Protein AF-R7NHX8-F1 (afdb_monomer)

pLDDT: mean 96.21, std 3.35, range [76.38, 98.94]

Radius of gyration: 17.3 Å; Cα contacts (8 Å, |Δi|>4): 715; chains: 1; bounding box: 42×38×47 Å

Structure (mmCIF, N/CA/C/O backbone):
data_AF-R7NHX8-F1
#
_entry.id   AF-R7NHX8-F1
#
loop_
_atom_site.group_PDB
_atom_site.id
_atom_site.type_symbol
_atom_site.label_atom_id
_atom_site.label_alt_id
_atom_site.label_comp_id
_atom_site.label_asym_id
_atom_site.label_entity_id
_atom_site.label_seq_id
_atom_site.pdbx_PDB_ins_code
_atom_site.Cartn_x
_atom_site.Cartn_y
_atom_site.Cartn_z
_atom_site.occupancy
_atom_site.B_iso_or_equiv
_atom_site.auth_seq_id
_atom_site.auth_comp_id
_atom_site.auth_asym_id
_atom_site.auth_atom_id
_atom_site.pdbx_PDB_model_num
ATOM 1 N N . MET A 1 1 ? -13.592 -4.953 12.661 1.00 95.31 1 MET A N 1
ATOM 2 C CA . MET A 1 1 ? -13.142 -4.037 13.732 1.00 95.31 1 MET A CA 1
ATOM 3 C C . MET A 1 1 ? -13.755 -2.669 13.482 1.00 95.31 1 MET A C 1
ATOM 5 O O . MET A 1 1 ? -13.909 -2.315 12.320 1.00 95.31 1 MET A O 1
ATOM 9 N N . LYS A 1 2 ? -14.113 -1.934 14.534 1.00 96.81 2 LYS A N 1
ATOM 10 C CA . LYS A 1 2 ? -14.523 -0.531 14.490 1.00 96.81 2 LYS A CA 1
ATOM 11 C C . LYS A 1 2 ? -13.429 0.344 15.092 1.00 96.81 2 LYS A C 1
ATOM 13 O O . LYS A 1 2 ? -12.916 0.031 16.166 1.00 96.81 2 LYS A O 1
ATOM 18 N N . PHE A 1 3 ? -13.077 1.406 14.380 1.00 98.00 3 PHE A N 1
ATOM 19 C CA . PHE A 1 3 ? -12.091 2.392 14.812 1.00 98.00 3 PHE A CA 1
ATOM 20 C C . PHE A 1 3 ? -12.321 3.715 14.074 1.00 98.00 3 PHE A C 1
ATOM 22 O O . PHE A 1 3 ? -12.490 3.712 12.849 1.00 98.00 3 PHE A O 1
ATOM 29 N N . ALA A 1 4 ? -12.313 4.827 14.813 1.00 97.06 4 ALA A N 1
ATOM 30 C CA . ALA A 1 4 ? -12.459 6.197 14.316 1.00 97.06 4 ALA A CA 1
ATOM 31 C C . ALA A 1 4 ? -13.746 6.457 13.503 1.00 97.06 4 ALA A C 1
ATOM 33 O O . ALA A 1 4 ? -13.753 7.267 12.570 1.00 97.06 4 ALA A O 1
ATOM 34 N N . GLY A 1 5 ? -14.830 5.752 13.845 1.00 95.88 5 GLY A N 1
ATOM 35 C CA . GLY A 1 5 ? -16.114 5.813 13.141 1.00 95.88 5 GLY A CA 1
ATOM 36 C C . GLY A 1 5 ? -16.210 4.957 11.871 1.00 95.88 5 GLY A C 1
ATOM 37 O O . GLY A 1 5 ? -17.209 5.052 11.163 1.00 95.88 5 GLY A O 1
ATOM 38 N N . TYR A 1 6 ? -15.212 4.114 11.580 1.00 97.88 6 TYR A N 1
ATOM 39 C CA . TYR A 1 6 ? -15.175 3.267 10.379 1.00 97.88 6 TYR A CA 1
ATOM 40 C C . TYR A 1 6 ? -15.071 1.781 10.704 1.00 97.88 6 TYR A C 1
ATOM 42 O O . TYR A 1 6 ? -14.614 1.384 11.782 1.00 97.88 6 TYR A O 1
ATOM 50 N N . TYR A 1 7 ? -15.459 0.961 9.731 1.00 97.38 7 TYR A N 1
ATOM 51 C CA . TYR A 1 7 ? -15.283 -0.481 9.741 1.00 97.38 7 TYR A CA 1
ATOM 52 C C . TYR A 1 7 ? -13.988 -0.865 9.033 1.00 97.38 7 TYR A C 1
ATOM 54 O O . TYR A 1 7 ? -13.593 -0.301 8.013 1.00 97.38 7 TYR A O 1
ATOM 62 N N . TRP A 1 8 ? -13.327 -1.865 9.602 1.00 97.88 8 TRP A N 1
ATOM 63 C CA . TRP A 1 8 ? -12.032 -2.348 9.156 1.00 97.88 8 TRP A CA 1
ATOM 64 C C . TRP A 1 8 ? -11.978 -3.871 9.181 1.00 97.88 8 TRP A C 1
ATOM 66 O O . TRP A 1 8 ? -12.479 -4.515 10.118 1.00 97.88 8 TRP A O 1
ATOM 76 N N . ARG A 1 9 ? -11.279 -4.448 8.203 1.00 96.44 9 ARG A N 1
ATOM 77 C CA . ARG A 1 9 ? -10.899 -5.864 8.187 1.00 96.44 9 ARG A CA 1
ATOM 78 C C . ARG A 1 9 ? -9.506 -6.039 8.762 1.00 96.44 9 ARG A C 1
ATOM 80 O O . ARG A 1 9 ? -8.586 -5.315 8.397 1.00 96.44 9 ARG A O 1
ATOM 87 N N . ILE A 1 10 ? -9.348 -7.019 9.645 1.00 97.06 10 ILE A N 1
ATOM 88 C CA . ILE A 1 10 ? -8.039 -7.389 10.184 1.00 97.06 10 ILE A CA 1
ATOM 89 C C . ILE A 1 10 ? -7.329 -8.244 9.138 1.00 97.06 10 ILE A C 1
ATOM 91 O O . ILE A 1 10 ? -7.811 -9.320 8.801 1.00 97.06 10 ILE A O 1
ATOM 95 N N . ILE A 1 11 ? -6.200 -7.759 8.621 1.00 97.44 11 ILE A N 1
ATOM 96 C CA . ILE A 1 11 ? -5.360 -8.509 7.680 1.00 97.44 11 ILE A CA 1
ATOM 97 C C . ILE A 1 11 ? -4.547 -9.542 8.458 1.00 97.44 11 ILE A C 1
ATOM 99 O O . ILE A 1 11 ? -4.499 -10.711 8.086 1.00 97.44 11 ILE A O 1
ATOM 103 N N . ARG A 1 12 ? -3.878 -9.095 9.528 1.00 97.00 12 ARG A N 1
ATOM 104 C CA . ARG A 1 12 ? -2.993 -9.919 10.360 1.00 97.00 12 ARG A CA 1
ATOM 105 C C . ARG A 1 12 ? -2.585 -9.195 11.638 1.00 97.00 12 ARG A C 1
ATOM 107 O O . ARG A 1 12 ? -2.766 -7.987 11.771 1.00 97.00 12 ARG A O 1
ATOM 114 N N . ILE A 1 13 ? -1.945 -9.939 12.532 1.00 96.75 13 ILE A N 1
ATOM 115 C CA . ILE A 1 13 ? -1.182 -9.397 13.658 1.00 96.75 13 ILE A CA 1
ATOM 116 C C . ILE A 1 13 ? 0.296 -9.357 13.243 1.00 96.75 13 ILE A C 1
ATOM 118 O O . ILE A 1 13 ? 0.816 -10.304 12.647 1.00 96.75 13 ILE A O 1
ATOM 122 N N . ASN A 1 14 ? 0.964 -8.235 13.489 1.00 96.75 14 ASN A N 1
ATOM 123 C CA . ASN A 1 14 ? 2.384 -8.050 13.210 1.00 96.75 14 ASN A CA 1
ATOM 124 C C . ASN A 1 14 ? 3.248 -8.729 14.285 1.00 96.75 14 ASN A C 1
ATOM 126 O O . ASN A 1 14 ? 2.799 -8.980 15.399 1.00 96.75 14 ASN A O 1
ATOM 130 N N . GLY A 1 15 ? 4.526 -8.975 13.980 1.00 92.88 15 GLY A N 1
ATOM 131 C CA . GLY A 1 15 ? 5.461 -9.571 14.946 1.00 92.88 15 GLY A CA 1
ATOM 132 C C . GLY A 1 15 ? 5.724 -8.718 16.197 1.00 92.88 15 GLY A C 1
ATOM 133 O O . GLY A 1 15 ? 6.224 -9.240 17.184 1.00 92.88 15 GLY A O 1
ATOM 134 N N . ASP A 1 16 ? 5.379 -7.427 16.165 1.00 93.69 16 ASP A N 1
ATOM 135 C CA . ASP A 1 16 ? 5.424 -6.511 17.314 1.00 93.69 16 ASP A CA 1
ATOM 136 C C . ASP A 1 16 ? 4.078 -6.406 18.061 1.00 93.69 16 ASP A C 1
ATOM 138 O O . ASP A 1 16 ? 3.922 -5.558 18.932 1.00 93.69 16 ASP A O 1
ATOM 142 N N . GLY A 1 17 ? 3.098 -7.254 17.726 1.00 97.00 17 GLY A N 1
ATOM 143 C CA . GLY A 1 17 ? 1.777 -7.290 18.357 1.00 97.00 17 GLY A CA 1
ATOM 144 C C . GLY A 1 17 ? 0.785 -6.249 17.833 1.00 97.00 17 GLY A C 1
ATOM 145 O O . GLY A 1 17 ? -0.395 -6.328 18.166 1.00 97.00 17 GLY A O 1
ATOM 146 N N . SER A 1 18 ? 1.215 -5.301 16.994 1.00 98.12 18 SER A N 1
ATOM 147 C CA . SER A 1 18 ? 0.292 -4.352 16.359 1.00 98.12 18 SER A CA 1
ATOM 148 C C . SER A 1 18 ? -0.653 -5.056 15.378 1.00 98.12 18 SER A C 1
ATOM 150 O O . SER A 1 18 ? -0.294 -6.061 14.757 1.00 98.12 18 SER A O 1
ATOM 152 N N . ILE A 1 19 ? -1.870 -4.539 15.215 1.00 98.50 19 ILE A N 1
ATOM 153 C CA . ILE A 1 19 ? -2.910 -5.177 14.394 1.00 98.50 19 ILE A CA 1
ATOM 154 C C . ILE A 1 19 ? -3.013 -4.436 13.066 1.00 98.50 19 ILE A C 1
ATOM 156 O O . ILE A 1 19 ? -3.399 -3.269 13.025 1.00 98.50 19 ILE A O 1
ATOM 160 N N . ARG A 1 20 ? -2.681 -5.113 11.966 1.00 98.62 20 ARG A N 1
ATOM 161 C CA . ARG A 1 20 ? -2.744 -4.539 10.622 1.00 98.62 20 ARG A CA 1
ATOM 162 C C . ARG A 1 20 ? -4.156 -4.658 10.074 1.00 98.62 20 ARG A C 1
ATOM 164 O O . ARG A 1 20 ? -4.674 -5.769 9.935 1.00 98.62 20 ARG A O 1
ATOM 171 N N . ILE A 1 21 ? -4.762 -3.523 9.748 1.00 98.69 21 ILE A N 1
ATOM 172 C CA . ILE A 1 21 ? -6.157 -3.444 9.322 1.00 98.69 21 ILE A CA 1
ATOM 173 C C . ILE A 1 21 ? -6.305 -2.658 8.020 1.00 98.69 21 ILE A C 1
ATOM 175 O O . ILE A 1 21 ? -5.557 -1.717 7.771 1.00 98.69 21 ILE A O 1
ATOM 179 N N . ILE A 1 22 ? -7.281 -3.047 7.202 1.00 98.75 22 ILE A N 1
ATOM 180 C CA . ILE A 1 22 ? -7.644 -2.389 5.942 1.00 98.75 22 ILE A CA 1
ATOM 181 C C . ILE A 1 22 ? -9.064 -1.848 6.012 1.00 98.75 22 ILE A C 1
ATOM 183 O O . ILE A 1 22 ? -9.957 -2.505 6.555 1.00 98.75 22 ILE A O 1
ATOM 187 N N . TYR A 1 23 ? -9.252 -0.649 5.473 1.00 98.62 23 TYR A N 1
ATOM 188 C CA . TYR A 1 23 ? -10.537 0.033 5.426 1.00 98.62 23 TYR A CA 1
ATOM 189 C C . TYR A 1 23 ? -11.598 -0.845 4.759 1.00 98.62 23 TYR A C 1
ATOM 191 O O . TYR A 1 23 ? -11.345 -1.482 3.727 1.00 98.62 23 TYR A O 1
ATOM 199 N N . ASP A 1 24 ? -12.777 -0.895 5.369 1.00 97.38 24 ASP A N 1
ATOM 200 C CA . ASP A 1 24 ? -13.911 -1.682 4.896 1.00 97.38 24 ASP A CA 1
ATOM 201 C C . ASP A 1 24 ? -15.223 -0.900 4.891 1.00 97.38 24 ASP A C 1
ATOM 203 O O . ASP A 1 24 ? -16.247 -1.519 4.676 1.00 97.38 24 ASP A O 1
ATOM 207 N N . GLY A 1 25 ? -15.200 0.420 5.086 1.00 97.06 25 GLY A N 1
ATOM 208 C CA . GLY A 1 25 ? -16.366 1.277 4.879 1.00 97.06 25 GLY A CA 1
ATOM 209 C C . GLY A 1 25 ? -16.948 1.931 6.120 1.00 97.06 25 GLY A C 1
ATOM 210 O O . GLY A 1 25 ? -16.384 1.895 7.218 1.00 97.06 25 GLY A O 1
ATOM 211 N N . THR A 1 26 ? -18.087 2.585 5.917 1.00 96.62 26 THR A N 1
ATOM 212 C CA . THR A 1 26 ? -18.887 3.244 6.958 1.00 96.62 26 THR A CA 1
ATOM 213 C C . THR A 1 26 ? -19.965 2.324 7.531 1.00 96.62 26 THR A C 1
ATOM 215 O O . THR A 1 26 ? -20.579 2.642 8.552 1.00 96.62 26 THR A O 1
ATOM 218 N N . SER A 1 27 ? -20.147 1.147 6.930 1.00 94.25 27 SER A N 1
ATOM 219 C CA . SER A 1 27 ? -21.057 0.097 7.375 1.00 94.25 27 SER A CA 1
ATOM 220 C C . SER A 1 27 ? -20.381 -1.281 7.419 1.00 94.25 27 SER A C 1
ATOM 222 O O . SER A 1 27 ? -19.253 -1.466 6.966 1.00 94.25 27 SER A O 1
ATOM 224 N N . ALA A 1 28 ? -21.040 -2.259 8.047 1.00 92.19 28 ALA A N 1
ATOM 225 C CA . ALA A 1 28 ? -20.547 -3.632 8.062 1.00 92.19 28 ALA A CA 1
ATOM 226 C C . ALA A 1 28 ? -20.889 -4.324 6.737 1.00 92.19 28 ALA A C 1
ATOM 228 O O . ALA A 1 28 ? -22.055 -4.338 6.349 1.00 92.19 28 ALA A O 1
ATOM 229 N N . HIS A 1 29 ? -19.900 -4.965 6.111 1.00 92.69 29 HIS A N 1
ATOM 230 C CA . HIS A 1 29 ? -20.090 -5.706 4.863 1.00 92.69 29 HIS A CA 1
ATOM 231 C C . HIS A 1 29 ? -19.838 -7.201 5.028 1.00 92.69 29 HIS A C 1
ATOM 233 O O . HIS A 1 29 ? -18.899 -7.629 5.713 1.00 92.69 29 HIS A O 1
ATOM 239 N N . ALA A 1 30 ? -20.640 -8.006 4.337 1.00 89.75 30 ALA A N 1
ATOM 240 C CA . ALA A 1 30 ? -20.443 -9.444 4.261 1.00 89.75 30 ALA A CA 1
ATOM 241 C C . ALA A 1 30 ? -19.182 -9.801 3.448 1.00 89.75 30 ALA A C 1
ATOM 243 O O . ALA A 1 30 ? -18.612 -9.002 2.699 1.00 89.75 30 ALA A O 1
ATOM 244 N N . ASN A 1 31 ? -18.701 -11.035 3.594 1.00 84.50 31 ASN A N 1
ATOM 245 C CA . ASN A 1 31 ? -17.672 -11.558 2.694 1.00 84.50 31 ASN A CA 1
ATOM 246 C C . ASN A 1 31 ? -18.262 -11.733 1.292 1.00 84.50 31 ASN A C 1
ATOM 248 O O . ASN A 1 31 ? -19.384 -12.210 1.157 1.00 84.50 31 ASN A O 1
ATOM 252 N N . GLY A 1 32 ? -17.503 -11.361 0.263 1.00 81.75 32 GLY A N 1
ATOM 253 C CA . GLY A 1 32 ? -17.969 -11.448 -1.121 1.00 81.75 32 GLY A CA 1
ATOM 254 C C . GLY A 1 32 ? -18.857 -10.287 -1.579 1.00 81.75 32 GLY A C 1
ATOM 255 O O . GLY A 1 32 ? -19.165 -10.192 -2.762 1.00 81.75 32 GLY A O 1
ATOM 256 N N . GLU A 1 33 ? -19.263 -9.393 -0.673 1.00 89.12 33 GLU A N 1
ATOM 257 C CA . GLU A 1 33 ? -20.137 -8.271 -1.008 1.00 89.12 33 GLU A CA 1
ATOM 258 C C . GLU A 1 33 ? -19.395 -7.195 -1.812 1.00 89.12 33 GLU A C 1
ATOM 260 O O . GLU A 1 33 ? -18.365 -6.669 -1.370 1.00 89.12 33 GLU A O 1
ATOM 265 N N . SER A 1 34 ? -19.953 -6.850 -2.974 1.00 91.31 34 SER A N 1
ATOM 266 C CA . SER A 1 34 ? -19.500 -5.728 -3.793 1.00 91.31 34 SER A CA 1
ATOM 267 C C . SER A 1 34 ? -20.107 -4.421 -3.296 1.00 91.31 34 SER A C 1
ATOM 269 O O . SER A 1 34 ? -21.329 -4.311 -3.230 1.00 91.31 34 SER A O 1
ATOM 271 N N . SER A 1 35 ? -19.278 -3.428 -2.971 1.00 94.00 35 SER A N 1
ATOM 272 C CA . SER A 1 35 ? -19.754 -2.116 -2.508 1.00 94.00 35 SER A CA 1
ATOM 273 C C . SER A 1 35 ? -18.689 -1.030 -2.659 1.00 94.00 35 SER A C 1
ATOM 275 O O . SER A 1 35 ? -17.538 -1.240 -2.271 1.00 94.00 35 SER A O 1
ATOM 277 N N . ASP A 1 36 ? -19.088 0.146 -3.152 1.00 93.31 36 ASP A N 1
ATOM 278 C CA . ASP A 1 36 ? -18.233 1.340 -3.237 1.00 93.31 36 ASP A CA 1
ATOM 279 C C . ASP A 1 36 ? -17.928 1.952 -1.855 1.00 93.31 36 ASP A C 1
ATOM 281 O O . ASP A 1 36 ? -16.940 2.667 -1.712 1.00 93.31 36 ASP A O 1
ATOM 285 N N . ASP A 1 37 ? -18.709 1.630 -0.810 1.00 96.69 37 ASP A N 1
ATOM 286 C CA . ASP A 1 37 ? -18.432 2.063 0.578 1.00 96.69 37 ASP A CA 1
ATOM 287 C C . ASP A 1 37 ? -17.100 1.488 1.088 1.00 96.69 37 ASP A C 1
ATOM 289 O O . ASP A 1 37 ? -16.479 2.036 1.991 1.00 96.69 37 ASP A O 1
ATOM 293 N N . ARG A 1 38 ? -16.596 0.408 0.477 1.00 96.75 38 ARG A N 1
ATOM 294 C CA . ARG A 1 38 ? -15.404 -0.328 0.932 1.00 96.75 38 ARG A CA 1
ATOM 295 C C . ARG A 1 38 ? -14.079 0.285 0.454 1.00 96.75 38 ARG A C 1
ATOM 297 O O . ARG A 1 38 ? -13.027 -0.332 0.642 1.00 96.75 38 ARG A O 1
ATOM 304 N N . GLN A 1 39 ? -14.114 1.483 -0.137 1.00 97.44 39 GLN A N 1
ATOM 305 C CA . GLN A 1 39 ? -12.963 2.293 -0.558 1.00 97.44 39 GLN A CA 1
ATOM 306 C C . GLN A 1 39 ? -13.218 3.785 -0.293 1.00 97.44 39 GLN A C 1
ATOM 308 O O . GLN A 1 39 ? -14.357 4.209 -0.139 1.00 97.44 39 GLN A O 1
ATOM 313 N N . ILE A 1 40 ? -12.161 4.598 -0.227 1.00 98.38 40 ILE A N 1
ATOM 314 C CA . ILE A 1 40 ? -12.279 6.036 0.107 1.00 98.38 40 ILE A CA 1
ATOM 315 C C . ILE A 1 40 ? -12.386 6.947 -1.126 1.00 98.38 40 ILE A C 1
ATOM 317 O O . ILE A 1 40 ? -12.386 8.169 -1.001 1.00 98.38 40 ILE A O 1
ATOM 321 N N . GLY A 1 41 ? -12.432 6.350 -2.315 1.00 98.12 41 GLY A N 1
ATOM 322 C CA . GLY A 1 41 ? -12.406 7.027 -3.607 1.00 98.12 41 GLY A CA 1
ATOM 323 C C . GLY A 1 41 ? -11.458 6.338 -4.582 1.00 98.12 41 GLY A C 1
ATOM 324 O O . GLY A 1 41 ? -10.913 5.270 -4.285 1.00 98.12 41 GLY A O 1
ATOM 325 N N . ASN A 1 42 ? -11.250 6.976 -5.734 1.00 98.69 42 ASN A N 1
ATOM 326 C CA . ASN A 1 42 ? -10.422 6.457 -6.815 1.00 98.69 42 ASN A CA 1
ATOM 327 C C . ASN A 1 42 ? -9.351 7.478 -7.199 1.00 98.69 42 ASN A C 1
ATOM 329 O O . ASN A 1 42 ? -9.610 8.680 -7.2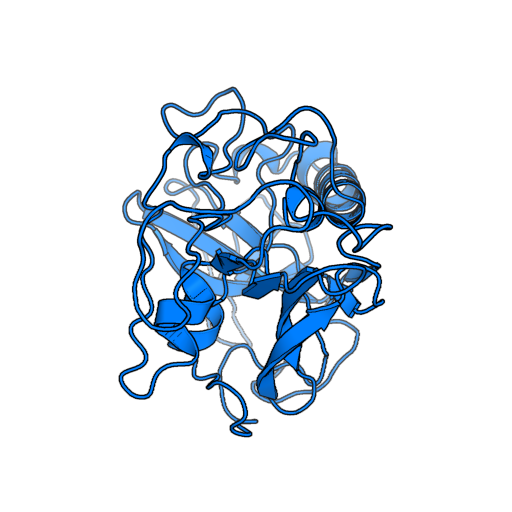22 1.00 98.69 42 ASN A O 1
ATOM 333 N N . THR A 1 43 ? -8.158 7.000 -7.538 1.00 98.81 43 THR A N 1
ATOM 334 C CA . THR A 1 43 ? -7.063 7.851 -8.014 1.00 98.81 43 THR A CA 1
ATOM 335 C C . THR A 1 43 ? -6.073 7.056 -8.858 1.00 98.81 43 THR A C 1
ATOM 337 O O . THR A 1 43 ? -6.089 5.820 -8.871 1.00 98.81 43 THR A O 1
ATOM 340 N N . VAL A 1 44 ? -5.195 7.776 -9.547 1.00 98.81 44 VAL A N 1
ATOM 341 C CA . VAL A 1 44 ? -3.980 7.202 -10.125 1.00 98.81 44 VAL A CA 1
ATOM 342 C C . VAL A 1 44 ? -2.956 6.925 -9.034 1.00 98.81 44 VAL A C 1
ATOM 344 O O . VAL A 1 44 ? -2.836 7.692 -8.079 1.00 98.81 44 VAL A O 1
ATOM 347 N N . TYR A 1 45 ? -2.177 5.855 -9.172 1.00 98.81 45 TYR A N 1
ATOM 348 C CA . TYR A 1 45 ? -1.057 5.631 -8.261 1.00 98.81 45 TYR A CA 1
ATOM 349 C C . TYR A 1 45 ? -0.018 6.751 -8.429 1.00 98.81 45 TYR A C 1
ATOM 351 O O . TYR A 1 45 ? 0.345 7.433 -7.469 1.00 98.81 45 TYR A O 1
ATOM 359 N N . ASN A 1 46 ? 0.385 7.000 -9.678 1.00 98.44 46 ASN A N 1
ATOM 360 C CA . ASN A 1 46 ? 1.249 8.101 -10.095 1.00 98.44 46 ASN A CA 1
ATOM 361 C C . ASN A 1 46 ? 0.804 8.642 -11.460 1.00 98.44 46 ASN A C 1
ATOM 363 O O . ASN A 1 46 ? 0.286 7.906 -12.289 1.00 98.44 46 ASN A O 1
ATOM 367 N N . ASN A 1 47 ? 1.058 9.923 -11.725 1.00 97.50 47 ASN A N 1
ATOM 368 C CA . ASN A 1 47 ? 0.588 10.581 -12.955 1.00 97.50 47 ASN A CA 1
ATOM 369 C C . ASN A 1 47 ? 1.327 10.158 -14.234 1.00 97.50 47 ASN A C 1
ATOM 371 O O . ASN A 1 47 ?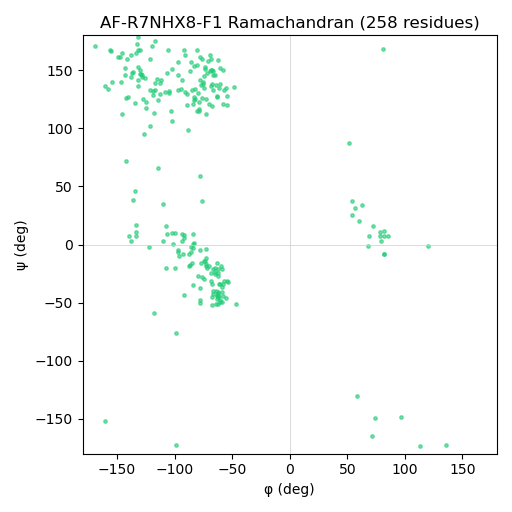 0.872 10.454 -15.335 1.00 97.50 47 ASN A O 1
ATOM 375 N N . LEU A 1 48 ? 2.499 9.541 -14.101 1.00 96.38 48 LEU A N 1
ATOM 376 C CA . LEU A 1 48 ? 3.376 9.195 -15.212 1.00 96.38 48 LEU A CA 1
ATOM 377 C C . LEU A 1 48 ? 3.786 7.731 -15.104 1.00 96.38 48 LEU A C 1
ATOM 379 O O . LEU A 1 48 ? 3.906 7.194 -14.009 1.00 96.38 48 LEU A O 1
ATOM 383 N N . ARG A 1 49 ? 4.033 7.096 -16.252 1.00 95.75 49 ARG A N 1
ATOM 384 C CA . ARG A 1 49 ? 4.368 5.663 -16.346 1.00 95.75 49 ARG A CA 1
ATOM 385 C C . ARG A 1 49 ? 5.554 5.353 -17.261 1.00 95.75 49 ARG A C 1
ATOM 387 O O . ARG A 1 49 ? 5.695 4.233 -17.743 1.00 95.75 49 ARG A O 1
ATOM 394 N N . ASN A 1 50 ? 6.360 6.362 -17.581 1.00 95.81 50 ASN A N 1
ATOM 395 C CA . ASN A 1 50 ? 7.502 6.276 -18.499 1.00 95.81 50 ASN A CA 1
ATOM 396 C C . ASN A 1 5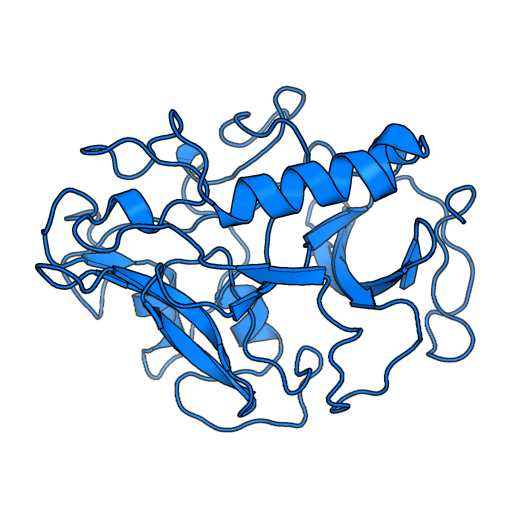0 ? 8.861 6.138 -17.789 1.00 95.81 50 ASN A C 1
ATOM 398 O O . ASN A 1 50 ? 9.893 6.233 -18.446 1.00 95.81 50 ASN A O 1
ATOM 402 N N . ASP A 1 51 ? 8.858 5.916 -16.476 1.00 96.56 51 ASP A N 1
ATOM 403 C CA . ASP A 1 51 ? 10.041 5.664 -15.651 1.00 96.56 51 ASP A CA 1
ATOM 404 C C . ASP A 1 51 ? 9.689 4.619 -14.577 1.00 96.56 51 ASP A C 1
ATOM 406 O O . ASP A 1 51 ? 8.561 4.581 -14.069 1.00 96.56 51 ASP A O 1
ATOM 410 N N . ASN A 1 52 ? 10.655 3.772 -14.225 1.00 97.44 52 ASN A N 1
ATOM 411 C CA . ASN A 1 52 ? 10.588 2.847 -13.097 1.00 97.44 52 ASN A CA 1
ATOM 412 C C . ASN A 1 52 ? 10.320 3.569 -11.770 1.00 97.44 52 ASN A C 1
ATOM 414 O O . ASN A 1 52 ? 9.656 3.009 -10.906 1.00 97.44 52 ASN A O 1
ATOM 418 N N . ALA A 1 53 ? 10.778 4.814 -11.606 1.00 97.62 53 ALA A N 1
ATOM 419 C CA . ALA A 1 53 ? 10.573 5.586 -10.382 1.00 97.62 53 ALA A CA 1
ATOM 420 C C . ALA A 1 53 ? 9.087 5.696 -9.987 1.00 97.62 53 ALA A C 1
ATOM 422 O O . ALA A 1 53 ? 8.763 5.697 -8.801 1.00 97.62 53 ALA A O 1
ATOM 423 N N . TYR A 1 54 ? 8.171 5.714 -10.961 1.00 98.00 54 TYR A N 1
ATOM 424 C CA . TYR A 1 54 ? 6.743 5.923 -10.714 1.00 98.00 54 TYR A CA 1
ATOM 425 C C . TYR A 1 54 ? 6.013 4.741 -10.065 1.00 98.00 54 TYR A C 1
ATOM 427 O O . TYR A 1 54 ? 4.845 4.884 -9.705 1.00 98.00 54 TYR A O 1
ATOM 435 N N . VAL A 1 55 ? 6.686 3.607 -9.844 1.00 98.06 55 VAL A N 1
ATOM 436 C CA . VAL A 1 55 ? 6.141 2.540 -8.991 1.00 98.06 55 VAL A CA 1
ATOM 437 C C . VAL A 1 55 ? 6.194 2.863 -7.493 1.00 98.06 55 VAL A C 1
ATOM 439 O O . VAL A 1 55 ? 5.622 2.147 -6.677 1.00 98.06 55 VAL A O 1
ATOM 442 N N . GLY A 1 56 ? 6.961 3.880 -7.095 1.00 98.00 56 GLY A N 1
ATOM 443 C CA . GLY A 1 56 ? 7.196 4.175 -5.687 1.00 98.00 56 GLY A CA 1
ATOM 444 C C . GLY A 1 56 ? 6.022 4.876 -5.020 1.00 98.00 56 GLY A C 1
ATOM 445 O O . GLY A 1 56 ? 5.493 5.846 -5.559 1.00 98.00 56 GLY A O 1
ATOM 446 N N . TYR A 1 57 ? 5.688 4.448 -3.796 1.00 98.69 57 TYR A N 1
ATOM 447 C CA . TYR A 1 57 ? 4.798 5.198 -2.898 1.00 98.69 57 TYR A CA 1
ATOM 448 C C . TYR A 1 57 ? 5.353 6.605 -2.614 1.00 98.69 57 TYR A C 1
ATOM 450 O O . TYR A 1 57 ? 4.610 7.584 -2.526 1.00 98.69 57 TYR A O 1
ATOM 458 N N . MET A 1 58 ? 6.684 6.682 -2.559 1.00 98.69 58 MET A N 1
ATOM 459 C CA . MET A 1 58 ? 7.509 7.878 -2.723 1.00 98.69 58 MET A CA 1
ATOM 460 C C . MET A 1 58 ? 8.630 7.542 -3.715 1.00 98.69 58 MET A C 1
ATOM 462 O O . MET A 1 58 ? 9.017 6.371 -3.801 1.00 98.69 58 MET A O 1
ATOM 466 N N . TYR A 1 59 ? 9.162 8.518 -4.449 1.00 98.38 59 TYR A N 1
ATOM 467 C CA . TYR A 1 59 ? 10.153 8.280 -5.499 1.00 98.38 59 TYR A CA 1
ATOM 468 C C . TYR A 1 59 ? 11.147 9.434 -5.702 1.00 98.38 59 TYR A C 1
ATOM 470 O O . TYR A 1 59 ? 10.898 10.579 -5.336 1.00 98.38 59 TYR A O 1
ATOM 478 N N . THR A 1 60 ? 12.269 9.110 -6.348 1.00 98.38 60 THR A N 1
ATOM 479 C CA . THR A 1 60 ? 13.249 10.045 -6.921 1.00 98.38 60 THR A CA 1
ATOM 480 C C . THR A 1 60 ? 13.723 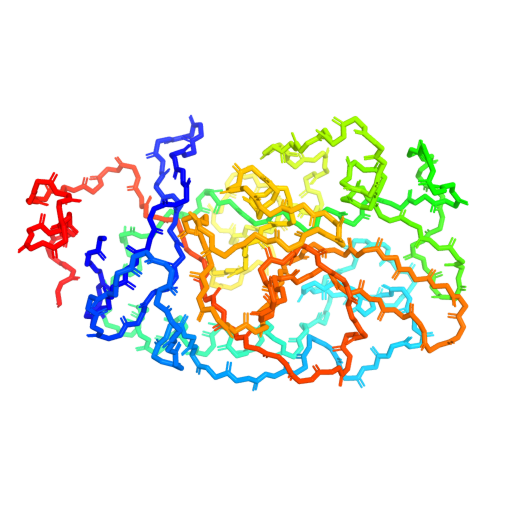9.428 -8.234 1.00 98.38 60 THR A C 1
ATOM 482 O O . THR A 1 60 ? 14.134 8.267 -8.247 1.00 98.38 60 THR A O 1
ATOM 485 N N . SER A 1 61 ? 13.639 10.154 -9.355 1.00 96.44 61 SER A N 1
ATOM 486 C CA . SER A 1 61 ? 14.077 9.604 -10.649 1.00 96.44 61 SER A CA 1
ATOM 487 C C . SER A 1 61 ? 15.566 9.237 -10.599 1.00 96.44 61 SER A C 1
ATOM 489 O O . SER A 1 61 ? 16.378 9.938 -9.997 1.00 96.44 61 SER A O 1
ATOM 491 N N . GLY A 1 62 ? 15.915 8.087 -11.180 1.00 96.88 62 GLY A N 1
ATOM 492 C CA . GLY A 1 62 ? 17.266 7.526 -11.108 1.00 96.88 62 GLY A CA 1
ATOM 493 C C . GLY A 1 62 ? 17.615 6.802 -9.799 1.00 96.88 62 GLY A C 1
ATOM 494 O O . GLY A 1 62 ? 18.742 6.329 -9.674 1.00 96.88 62 GLY A O 1
ATOM 495 N N . GLN A 1 63 ? 16.685 6.663 -8.844 1.00 97.50 63 GLN A N 1
ATOM 496 C CA . GLN A 1 63 ? 16.902 5.924 -7.593 1.00 97.50 63 GLN A CA 1
ATOM 497 C C . GLN A 1 63 ? 15.809 4.871 -7.363 1.00 97.50 63 GLN A C 1
ATOM 499 O O . GLN A 1 63 ? 14.631 5.205 -7.276 1.00 97.50 63 GLN A O 1
ATOM 504 N N . VAL A 1 64 ? 16.205 3.606 -7.172 1.00 95.69 64 VAL A N 1
ATOM 505 C CA . VAL A 1 64 ? 15.270 2.489 -6.908 1.00 95.69 64 VAL A CA 1
ATOM 506 C C . VAL A 1 64 ? 14.418 2.748 -5.658 1.00 95.69 64 VAL A C 1
ATOM 508 O O . VAL A 1 64 ? 13.202 2.577 -5.677 1.00 95.69 64 VAL A O 1
ATOM 511 N N . HIS A 1 65 ? 15.059 3.222 -4.585 1.00 96.81 65 HIS A N 1
ATOM 512 C CA . HIS A 1 65 ? 14.419 3.526 -3.304 1.00 96.81 65 HIS A CA 1
ATOM 513 C C . HIS A 1 65 ? 14.367 5.031 -3.014 1.00 96.81 65 HIS A C 1
ATOM 515 O O . HIS A 1 65 ? 14.522 5.436 -1.867 1.00 96.81 65 HIS A O 1
ATOM 521 N N . GLY A 1 66 ? 14.184 5.863 -4.044 1.00 97.38 66 GLY A N 1
ATOM 522 C CA . GLY A 1 66 ? 14.049 7.312 -3.872 1.00 97.38 66 GLY A CA 1
ATOM 523 C C . GLY A 1 66 ? 12.840 7.698 -3.010 1.00 97.38 66 GLY A C 1
ATOM 524 O O . GLY A 1 66 ? 11.853 6.957 -2.964 1.00 97.38 66 GLY A O 1
ATOM 525 N N . LEU A 1 67 ? 12.933 8.843 -2.324 1.00 97.94 67 LEU A N 1
ATOM 526 C CA . LEU A 1 67 ? 11.979 9.293 -1.294 1.00 97.94 67 LEU A CA 1
ATOM 527 C C . LEU A 1 67 ? 11.661 10.801 -1.365 1.00 97.94 67 LEU A C 1
ATOM 529 O O . LEU A 1 67 ? 11.026 11.322 -0.456 1.00 97.94 67 LEU A O 1
ATOM 533 N N . GLU A 1 68 ? 12.123 11.524 -2.389 1.00 98.06 68 GLU A N 1
ATOM 534 C CA . GLU A 1 68 ? 11.996 12.994 -2.429 1.00 98.06 68 GLU A CA 1
ATOM 535 C C . GLU A 1 68 ? 10.611 13.480 -2.869 1.00 98.06 68 GLU A C 1
ATOM 537 O O . GLU A 1 68 ? 10.209 14.584 -2.511 1.00 98.06 68 GLU A O 1
ATOM 542 N N . THR A 1 69 ? 9.890 12.690 -3.668 1.00 98.56 69 THR A N 1
ATOM 543 C CA . THR A 1 69 ? 8.575 13.051 -4.211 1.00 98.56 69 THR A CA 1
ATOM 544 C C . THR A 1 69 ? 7.515 12.047 -3.784 1.00 98.56 69 THR A C 1
ATOM 546 O O . THR A 1 69 ? 7.710 10.839 -3.908 1.00 98.56 69 THR A O 1
ATOM 549 N N . ASP A 1 70 ? 6.374 12.545 -3.320 1.00 98.56 70 ASP A N 1
ATOM 550 C CA . ASP A 1 70 ? 5.217 11.719 -2.989 1.00 98.56 70 ASP A CA 1
ATOM 551 C C . ASP A 1 70 ? 4.448 11.295 -4.245 1.00 98.56 70 ASP A C 1
ATOM 553 O O . ASP A 1 70 ? 4.270 12.072 -5.186 1.00 98.56 70 ASP A O 1
ATOM 557 N N . SER A 1 71 ? 3.955 10.055 -4.248 1.00 98.75 71 SER A N 1
ATOM 558 C CA . SER A 1 71 ? 2.997 9.600 -5.258 1.00 98.75 71 SER A CA 1
ATOM 559 C C . SER A 1 71 ? 1.638 10.291 -5.099 1.00 98.75 71 SER A C 1
ATOM 561 O O . SER A 1 71 ? 1.281 10.782 -4.025 1.00 98.75 71 SER A O 1
ATOM 563 N N . THR A 1 72 ? 0.831 10.292 -6.164 1.00 98.88 72 THR A N 1
ATOM 564 C CA . THR A 1 72 ? -0.521 10.878 -6.121 1.00 98.88 72 THR A CA 1
ATOM 565 C C . THR A 1 72 ? -1.414 10.161 -5.111 1.00 98.88 72 THR A C 1
ATOM 567 O O . THR A 1 72 ? -2.127 10.809 -4.346 1.00 98.88 72 THR A O 1
ATOM 570 N N . ILE A 1 73 ? -1.334 8.830 -5.044 1.00 98.88 73 ILE A N 1
ATOM 571 C CA . ILE A 1 73 ? -2.108 8.045 -4.076 1.00 98.88 73 ILE A CA 1
ATOM 572 C C . ILE A 1 73 ? -1.675 8.280 -2.625 1.00 98.88 73 ILE A C 1
ATOM 574 O O . ILE A 1 73 ? -2.527 8.276 -1.736 1.00 98.88 73 ILE A O 1
ATOM 578 N N . LYS A 1 74 ? -0.380 8.528 -2.373 1.00 98.81 74 LYS A N 1
ATOM 579 C CA . LYS A 1 74 ? 0.115 8.865 -1.033 1.00 98.81 74 LYS A CA 1
ATOM 580 C C . LYS A 1 74 ? -0.519 10.155 -0.520 1.00 98.81 74 LYS A C 1
ATOM 582 O O . LYS A 1 74 ? -0.989 10.161 0.612 1.00 98.81 74 LYS A O 1
ATOM 587 N N . GLY A 1 75 ? -0.614 11.189 -1.360 1.00 98.75 75 GLY A N 1
ATOM 588 C CA . GLY A 1 75 ? -1.290 12.440 -0.996 1.00 98.75 75 GLY A CA 1
ATOM 589 C C . GLY A 1 75 ? -2.735 12.214 -0.534 1.00 98.75 75 GLY A C 1
ATOM 590 O O . GLY A 1 75 ? -3.123 12.684 0.531 1.00 98.75 75 GLY A O 1
ATOM 591 N N . VAL A 1 76 ? -3.503 11.395 -1.266 1.00 98.81 76 VAL A N 1
ATOM 592 C CA . VAL A 1 76 ? -4.891 11.060 -0.887 1.00 98.81 76 VAL A CA 1
ATOM 593 C C . VAL A 1 76 ? -4.962 10.328 0.459 1.00 98.81 76 VAL A C 1
ATOM 595 O O . VAL A 1 76 ? -5.836 10.612 1.279 1.00 98.81 76 VAL A O 1
ATOM 598 N N . LEU A 1 77 ? -4.050 9.383 0.705 1.00 98.88 77 LEU A N 1
ATOM 599 C CA . LEU A 1 77 ? -3.986 8.654 1.974 1.00 98.88 77 LEU A CA 1
ATOM 600 C C . LEU A 1 77 ? -3.588 9.571 3.137 1.00 98.88 77 LEU A C 1
ATOM 602 O O . LEU A 1 77 ? -4.201 9.500 4.202 1.00 98.88 77 LEU A O 1
ATOM 606 N N . ASP A 1 78 ? -2.608 10.450 2.939 1.00 98.81 78 ASP A N 1
ATOM 607 C CA . ASP A 1 78 ? -2.157 11.396 3.961 1.00 98.81 78 ASP A CA 1
ATOM 608 C C . ASP A 1 78 ? -3.268 12.378 4.361 1.00 98.81 78 ASP A C 1
ATOM 610 O O . ASP A 1 78 ? -3.506 12.582 5.558 1.00 98.81 78 ASP A O 1
ATOM 614 N N . ASP A 1 79 ? -4.003 12.923 3.389 1.00 98.81 79 ASP A N 1
ATOM 615 C CA . ASP A 1 79 ? -5.150 13.804 3.637 1.00 98.81 79 ASP A CA 1
ATOM 616 C C . ASP A 1 79 ? -6.269 13.073 4.390 1.00 98.81 79 ASP A C 1
ATOM 618 O O . ASP A 1 79 ? -6.838 13.594 5.364 1.00 98.81 79 ASP A O 1
ATOM 622 N N . TRP A 1 80 ? -6.558 11.832 3.983 1.00 98.75 80 TRP A N 1
ATOM 623 C CA . TRP A 1 80 ? -7.565 11.001 4.632 1.00 98.75 80 TRP A CA 1
ATOM 624 C C . TRP A 1 80 ? -7.189 10.690 6.082 1.00 98.75 80 TRP A C 1
ATOM 626 O O . TRP A 1 80 ? -8.022 10.860 6.975 1.00 98.75 80 TRP A O 1
ATOM 636 N N . TYR A 1 81 ? -5.942 10.281 6.341 1.00 98.81 81 TYR A N 1
ATOM 637 C CA . TYR A 1 81 ? -5.459 9.991 7.693 1.00 98.81 81 TYR A CA 1
ATOM 638 C C . TYR A 1 81 ? -5.508 11.236 8.578 1.00 98.81 81 TYR A C 1
ATOM 640 O O . TYR A 1 81 ? -5.983 11.179 9.715 1.00 98.81 81 TYR A O 1
ATOM 648 N N . THR A 1 82 ? -5.051 12.372 8.050 1.00 98.69 82 THR A N 1
ATOM 649 C CA . THR A 1 82 ? -5.026 13.643 8.779 1.00 98.69 82 THR A CA 1
ATOM 650 C C . THR A 1 82 ? -6.432 14.030 9.225 1.00 98.69 82 THR A C 1
ATOM 652 O O . THR A 1 82 ? -6.666 14.288 10.404 1.00 98.69 82 THR A O 1
ATOM 655 N N . THR A 1 83 ? -7.393 13.985 8.302 1.00 98.62 83 THR A N 1
ATOM 656 C CA . THR A 1 83 ? -8.787 14.361 8.562 1.00 98.62 83 THR A CA 1
ATOM 657 C C . THR A 1 83 ? -9.482 13.397 9.520 1.00 98.62 83 THR A C 1
ATOM 659 O O . THR A 1 83 ? -10.182 13.827 10.437 1.00 98.62 83 THR A O 1
ATOM 662 N N . ASN A 1 84 ? -9.303 12.092 9.313 1.00 98.31 84 ASN A N 1
ATOM 663 C CA . ASN A 1 84 ? -10.160 11.086 9.935 1.00 98.31 84 ASN A CA 1
ATOM 664 C C . ASN A 1 84 ? -9.564 10.429 11.176 1.00 98.31 84 ASN A C 1
ATOM 666 O O . ASN A 1 84 ? -10.323 9.896 11.981 1.00 98.31 84 ASN A O 1
ATOM 670 N N . ILE A 1 85 ? -8.243 10.484 11.352 1.00 98.31 85 ILE A N 1
ATOM 671 C CA . ILE A 1 85 ? -7.541 9.869 12.482 1.00 98.31 85 ILE A CA 1
ATOM 672 C C . ILE A 1 85 ? -6.838 10.938 13.321 1.00 98.31 85 ILE A C 1
ATOM 674 O O . ILE A 1 85 ? -7.133 11.082 14.508 1.00 98.31 85 ILE A O 1
ATOM 678 N N . ALA A 1 86 ? -5.926 11.708 12.717 1.00 98.00 86 ALA A N 1
ATOM 679 C CA . ALA A 1 86 ? -5.066 12.629 13.462 1.00 98.00 86 ALA A CA 1
ATOM 680 C C . ALA A 1 86 ? -5.853 13.794 14.078 1.00 98.00 86 ALA A C 1
ATOM 682 O O . ALA A 1 86 ? -5.784 14.006 15.287 1.00 98.00 86 ALA A O 1
ATOM 683 N N . ASN A 1 87 ? -6.659 14.499 13.278 1.00 98.12 87 ASN A N 1
ATOM 684 C CA . ASN A 1 87 ? -7.461 15.640 13.736 1.00 98.12 87 ASN A CA 1
ATOM 685 C C . ASN A 1 87 ? -8.560 15.239 14.728 1.00 98.12 87 ASN A C 1
ATOM 687 O O . ASN A 1 87 ? -9.024 16.077 15.497 1.00 98.12 87 ASN A O 1
ATOM 691 N N . LYS A 1 88 ? -8.957 13.961 14.733 1.00 97.56 88 LYS A N 1
ATOM 692 C CA . LYS A 1 88 ? -9.885 13.400 15.723 1.00 97.56 88 LYS A CA 1
ATOM 693 C C . LYS A 1 88 ? -9.191 12.930 17.008 1.00 97.56 88 LYS A C 1
ATOM 695 O O . LYS A 1 88 ? -9.862 12.491 17.933 1.00 97.56 88 LYS A O 1
ATOM 700 N N . GLY A 1 89 ? -7.864 13.036 17.087 1.00 97.31 89 GLY A N 1
ATOM 701 C CA . GLY A 1 89 ? -7.096 12.713 18.286 1.00 97.31 89 GLY A CA 1
ATOM 702 C C . GLY A 1 89 ? -6.788 11.227 18.480 1.00 97.31 89 GLY A C 1
ATOM 703 O O . GLY A 1 89 ? -6.302 10.871 19.543 1.00 97.31 89 GLY A O 1
ATOM 704 N N . TYR A 1 90 ? -7.003 10.369 17.476 1.00 98.06 90 TYR A N 1
ATOM 705 C CA . TYR A 1 90 ? -6.788 8.916 17.599 1.00 98.06 90 TYR A CA 1
ATOM 706 C C . TYR A 1 90 ? -5.385 8.450 17.178 1.00 98.06 90 TYR A C 1
ATOM 708 O O . TYR A 1 90 ? -5.131 7.252 17.047 1.00 98.06 90 TYR A O 1
ATOM 716 N N . GLY A 1 91 ? -4.462 9.380 16.916 1.00 96.69 91 GLY A N 1
ATOM 717 C CA . GLY A 1 91 ? -3.104 9.053 16.467 1.00 96.69 91 GLY A CA 1
ATOM 718 C C . GLY A 1 91 ? -2.269 8.282 17.499 1.00 96.69 91 GLY A C 1
ATOM 719 O O . GLY A 1 91 ? -1.306 7.619 17.122 1.00 96.69 91 GLY A O 1
ATOM 720 N N . ASP A 1 92 ? -2.633 8.338 18.782 1.00 96.00 92 ASP A N 1
ATOM 721 C CA . ASP A 1 92 ? -2.030 7.552 19.866 1.00 96.00 92 ASP A CA 1
ATOM 722 C C . ASP A 1 92 ? -2.416 6.063 19.813 1.00 96.00 92 ASP A C 1
ATOM 724 O O . ASP A 1 92 ? -1.689 5.226 20.339 1.00 96.00 92 ASP A O 1
ATOM 728 N N . LYS A 1 93 ? -3.514 5.715 19.128 1.00 98.00 93 LYS A N 1
ATOM 729 C CA . LYS A 1 93 ? -3.955 4.328 18.902 1.00 98.00 93 LYS A CA 1
ATOM 730 C C . LYS A 1 93 ? -3.270 3.660 17.713 1.00 98.00 93 LYS A C 1
ATOM 732 O O . LYS A 1 93 ? -3.526 2.486 17.444 1.00 98.00 93 LYS A O 1
ATOM 737 N N . ILE A 1 94 ? -2.424 4.384 16.980 1.00 98.19 94 ILE A N 1
ATOM 738 C CA . ILE A 1 94 ? -1.750 3.891 15.777 1.00 98.19 94 ILE A CA 1
ATOM 739 C C . ILE A 1 94 ? -0.284 3.591 16.077 1.00 98.19 94 ILE A C 1
ATOM 741 O O . ILE A 1 94 ? 0.445 4.402 16.649 1.00 98.19 94 ILE A O 1
ATOM 745 N N . SER A 1 95 ? 0.168 2.413 15.652 1.00 97.81 95 SER A N 1
ATOM 746 C CA . SER A 1 95 ? 1.563 2.004 15.762 1.00 97.81 95 SER A CA 1
ATOM 747 C C . SER A 1 95 ? 2.453 2.927 14.937 1.00 97.81 95 SER A C 1
ATOM 749 O O . SER A 1 95 ? 2.259 3.101 13.734 1.00 97.81 95 SER A O 1
ATOM 751 N N . LYS A 1 96 ? 3.481 3.474 15.587 1.00 96.12 96 LYS A N 1
ATOM 752 C CA . LYS A 1 96 ? 4.555 4.225 14.920 1.00 96.12 96 LYS A CA 1
ATOM 753 C C . LYS A 1 96 ? 5.653 3.314 14.385 1.00 96.12 96 LYS A C 1
ATOM 755 O O . LYS A 1 96 ? 6.459 3.754 13.578 1.00 96.12 96 LYS A O 1
ATOM 760 N N . GLU A 1 97 ? 5.698 2.063 14.838 1.00 96.25 97 GLU A N 1
ATOM 761 C CA . GLU A 1 97 ? 6.755 1.127 14.471 1.00 96.25 97 GLU A CA 1
ATOM 762 C C . GLU A 1 97 ? 6.387 0.298 13.245 1.00 96.25 97 GLU A C 1
ATOM 764 O O . GLU A 1 97 ? 7.212 0.108 12.354 1.00 96.25 97 GLU A O 1
ATOM 769 N N . ALA A 1 98 ? 5.159 -0.211 13.167 1.00 95.56 98 ALA A N 1
ATOM 770 C CA . ALA A 1 98 ? 4.751 -1.050 12.050 1.00 95.56 98 ALA A CA 1
ATOM 771 C C . ALA A 1 98 ? 4.689 -0.242 10.744 1.00 95.56 98 ALA A C 1
ATOM 773 O O . ALA A 1 98 ? 3.931 0.717 10.624 1.00 95.56 98 ALA A O 1
ATOM 774 N N . GLY A 1 99 ? 5.502 -0.651 9.767 1.00 97.06 99 GLY A N 1
ATOM 775 C CA . GLY A 1 99 ? 5.633 0.031 8.484 1.00 97.06 99 GLY A CA 1
ATOM 776 C C . GLY A 1 99 ? 4.832 -0.597 7.346 1.00 97.06 99 GLY A C 1
ATOM 777 O O . GLY A 1 99 ? 4.063 -1.547 7.526 1.00 97.06 99 GLY A O 1
ATOM 778 N N . PHE A 1 100 ? 5.067 -0.075 6.146 1.00 98.38 100 PHE A N 1
ATOM 779 C CA . PHE A 1 100 ? 4.476 -0.523 4.887 1.00 98.38 100 PHE A CA 1
ATOM 780 C C . PHE A 1 100 ? 5.613 -0.847 3.921 1.00 98.38 100 PHE A C 1
ATOM 782 O O . PHE A 1 100 ? 6.478 -0.009 3.701 1.00 98.38 100 PHE A O 1
ATOM 789 N N . CYS A 1 101 ? 5.671 -2.069 3.397 1.00 98.06 101 CYS A N 1
ATOM 790 C CA . CYS A 1 101 ? 6.765 -2.470 2.512 1.00 98.06 101 CYS A CA 1
ATOM 791 C C . CYS A 1 101 ? 6.418 -2.140 1.062 1.00 98.06 101 CYS A C 1
ATOM 793 O O . CYS A 1 101 ? 5.430 -2.672 0.561 1.00 98.06 101 CYS A O 1
ATOM 795 N N . GLY A 1 102 ? 7.222 -1.307 0.400 1.00 97.56 102 GLY A N 1
ATOM 796 C CA . GLY A 1 102 ? 7.082 -1.046 -1.035 1.00 97.56 102 GLY A CA 1
ATOM 797 C C . GLY A 1 102 ? 7.428 -2.261 -1.897 1.00 97.56 102 GLY A C 1
ATOM 798 O O . GLY A 1 102 ? 6.811 -2.456 -2.929 1.00 97.56 102 GLY A O 1
ATOM 799 N N . ASP A 1 103 ? 8.360 -3.106 -1.448 1.00 96.19 103 ASP A N 1
ATOM 800 C CA . ASP A 1 103 ? 8.891 -4.265 -2.181 1.00 96.19 103 ASP A CA 1
ATOM 801 C C . ASP A 1 103 ? 9.450 -3.935 -3.586 1.00 96.19 103 ASP A C 1
ATOM 803 O O . ASP A 1 103 ? 9.347 -4.714 -4.534 1.00 96.19 103 ASP A O 1
ATOM 807 N N . ARG A 1 104 ? 10.110 -2.778 -3.717 1.00 96.94 104 ARG A N 1
ATOM 808 C CA . ARG A 1 104 ? 10.821 -2.315 -4.921 1.00 96.94 104 ARG A CA 1
ATOM 809 C C . ARG A 1 104 ? 12.175 -3.004 -5.125 1.00 96.94 104 ARG A C 1
ATOM 811 O O . ARG A 1 104 ? 13.128 -2.362 -5.548 1.00 96.94 104 ARG A O 1
ATOM 818 N N . GLU A 1 105 ? 12.275 -4.295 -4.824 1.00 96.38 105 GLU A N 1
ATOM 819 C CA . GLU A 1 105 ? 13.466 -5.097 -5.132 1.00 96.38 105 GLU A CA 1
ATOM 820 C C . GLU A 1 105 ? 13.516 -5.346 -6.650 1.00 96.38 105 GLU A C 1
ATOM 822 O O . GLU A 1 105 ? 12.628 -6.037 -7.157 1.00 96.38 105 GLU A O 1
ATOM 827 N N . PRO A 1 106 ? 14.483 -4.780 -7.395 1.00 97.06 106 PRO A N 1
ATOM 828 C CA . PRO A 1 106 ? 14.464 -4.825 -8.849 1.00 97.06 106 PRO A CA 1
ATOM 829 C C . PRO A 1 106 ? 15.115 -6.103 -9.387 1.00 97.06 106 PRO A C 1
ATOM 831 O O . PRO A 1 106 ? 16.067 -6.640 -8.817 1.00 97.06 106 PRO A O 1
ATOM 834 N N . SER A 1 107 ? 14.633 -6.568 -10.535 1.00 97.69 107 SER A N 1
ATOM 835 C CA . SER A 1 107 ? 15.287 -7.624 -11.295 1.00 97.69 107 SER A CA 1
ATOM 836 C C . SER A 1 107 ? 15.101 -7.457 -12.793 1.00 97.69 107 SER A C 1
ATOM 838 O O . SER A 1 107 ? 14.003 -7.197 -13.266 1.00 97.69 107 SER A O 1
ATOM 840 N N . THR A 1 108 ? 16.137 -7.723 -13.579 1.00 97.25 108 THR A N 1
ATOM 841 C CA . THR A 1 108 ? 16.010 -7.866 -15.042 1.00 97.25 108 THR A CA 1
ATOM 842 C C . THR A 1 108 ? 15.564 -9.270 -15.470 1.00 97.25 108 THR A C 1
ATOM 844 O O . THR A 1 108 ? 15.440 -9.546 -16.661 1.00 97.25 108 THR A O 1
ATOM 847 N N . SER A 1 109 ? 15.328 -10.172 -14.511 1.00 96.44 109 SER A N 1
ATOM 848 C CA . SER A 1 109 ? 14.823 -11.528 -14.726 1.00 96.44 109 SER A CA 1
ATOM 849 C C . SER A 1 109 ? 13.418 -11.673 -14.149 1.00 96.44 109 SER A C 1
ATOM 851 O O . SER A 1 109 ? 13.180 -11.389 -12.976 1.00 96.44 109 SER A O 1
ATOM 853 N N . SER A 1 110 ? 12.497 -12.188 -14.960 1.00 94.94 110 SER A N 1
ATOM 854 C CA . SER A 1 110 ? 11.105 -12.429 -14.568 1.00 94.94 110 SER A CA 1
ATOM 855 C C . SER A 1 110 ? 10.927 -13.612 -13.610 1.00 94.94 110 SER A C 1
ATOM 857 O O . SER A 1 110 ? 9.848 -13.780 -13.046 1.00 94.94 110 SER A O 1
ATOM 859 N N . SER A 1 111 ? 11.965 -14.432 -13.408 1.00 94.62 111 SER A N 1
ATOM 860 C CA . SER A 1 111 ? 11.895 -15.674 -12.624 1.00 94.62 111 SER A CA 1
ATOM 861 C C . SER A 1 111 ? 12.861 -15.736 -11.440 1.00 94.62 111 SER A C 1
ATOM 863 O O . SER A 1 111 ? 12.880 -16.731 -10.719 1.00 94.62 111 SER A O 1
ATOM 865 N N . SER A 1 112 ? 13.703 -14.723 -11.240 1.00 94.56 112 SER A N 1
ATOM 866 C CA . SER A 1 112 ? 14.697 -14.711 -10.162 1.00 94.56 112 SER A CA 1
ATOM 867 C C . SER A 1 112 ? 15.049 -13.286 -9.775 1.00 94.56 112 SER A C 1
ATOM 869 O O . SER A 1 112 ? 15.253 -12.466 -10.665 1.00 94.56 112 SER A O 1
ATOM 871 N N . SER A 1 113 ? 15.207 -12.998 -8.483 1.00 92.62 113 SER A N 1
ATOM 872 C CA . SER A 1 113 ? 15.720 -11.690 -8.059 1.00 92.62 113 SER A CA 1
ATOM 873 C C . SER A 1 113 ? 17.224 -11.594 -8.321 1.00 92.62 113 SER A C 1
ATOM 875 O O . SER A 1 113 ? 17.955 -12.543 -8.031 1.00 92.62 113 SER A O 1
ATOM 877 N N . ASN A 1 114 ? 17.683 -10.476 -8.888 1.00 96.00 114 ASN A N 1
ATOM 878 C CA . ASN A 1 114 ? 19.102 -10.238 -9.170 1.00 96.00 114 ASN A CA 1
ATOM 879 C C . ASN A 1 114 ? 19.585 -8.811 -8.842 1.00 96.00 114 ASN A C 1
ATOM 881 O O . ASN A 1 114 ? 20.749 -8.504 -9.094 1.00 96.00 114 ASN A O 1
ATOM 885 N N . GLY A 1 115 ? 18.721 -7.950 -8.293 1.00 95.69 115 GLY A N 1
ATOM 886 C CA . GLY A 1 115 ? 19.056 -6.577 -7.907 1.00 95.69 115 GLY A CA 1
ATOM 887 C C . GLY A 1 115 ? 19.344 -5.626 -9.077 1.00 95.69 115 GLY A C 1
ATOM 888 O O . GLY A 1 115 ? 19.790 -4.503 -8.846 1.00 95.69 115 GLY A O 1
ATOM 889 N N . ALA A 1 116 ? 19.137 -6.047 -10.329 1.00 96.94 116 ALA A N 1
ATOM 890 C CA . ALA A 1 116 ? 19.394 -5.230 -11.511 1.00 96.94 116 ALA A CA 1
ATOM 891 C C . ALA A 1 116 ? 18.117 -4.544 -12.023 1.00 96.94 116 ALA A C 1
ATOM 893 O O . ALA A 1 116 ? 17.033 -5.119 -11.992 1.00 96.94 116 ALA A O 1
ATOM 894 N N . GLY A 1 117 ? 18.264 -3.333 -12.568 1.00 96.31 117 GLY A N 1
ATOM 895 C CA . GLY A 1 117 ? 17.153 -2.528 -13.085 1.00 96.31 117 GLY A CA 1
ATOM 896 C C . GLY A 1 117 ? 16.642 -1.502 -12.072 1.00 96.31 117 GLY A C 1
ATOM 897 O O . GLY A 1 117 ? 17.414 -0.956 -11.286 1.00 96.31 117 GLY A O 1
ATOM 898 N N . GLY A 1 118 ? 15.346 -1.198 -12.128 1.00 95.69 118 GLY A N 1
ATOM 899 C CA . GLY A 1 118 ? 14.656 -0.313 -11.186 1.00 95.69 118 GLY A CA 1
ATOM 900 C C . GLY A 1 118 ? 14.865 1.185 -11.413 1.00 95.69 118 GLY A C 1
ATOM 901 O O . GLY A 1 118 ? 14.422 1.982 -10.591 1.00 95.69 118 GLY A O 1
ATOM 902 N N . THR A 1 119 ? 15.510 1.592 -12.510 1.00 96.75 119 THR A N 1
ATOM 903 C CA . THR A 1 119 ? 15.718 3.006 -12.858 1.00 96.75 119 THR A CA 1
ATOM 904 C C . THR A 1 119 ? 15.461 3.273 -14.340 1.00 96.75 119 THR A C 1
ATOM 906 O O . THR A 1 119 ? 15.683 2.413 -15.198 1.00 96.75 119 THR A O 1
ATOM 909 N N . GLY A 1 120 ? 14.972 4.478 -14.653 1.00 95.94 120 GLY A N 1
ATOM 910 C CA . GLY A 1 120 ? 14.715 4.905 -16.025 1.00 95.94 120 GLY A CA 1
ATOM 911 C C . GLY A 1 120 ? 13.736 3.967 -16.726 1.00 95.94 120 GLY A C 1
ATOM 912 O O . GLY A 1 120 ? 12.698 3.618 -16.175 1.00 95.94 120 GLY A O 1
ATOM 913 N N . THR A 1 121 ? 14.082 3.512 -17.927 1.00 96.25 121 THR A N 1
ATOM 914 C CA . THR A 1 121 ? 13.244 2.618 -18.752 1.00 96.25 121 THR A CA 1
ATOM 915 C C . THR A 1 121 ? 13.778 1.186 -18.823 1.00 96.25 121 THR A C 1
ATOM 917 O O . THR A 1 121 ? 13.368 0.411 -19.689 1.00 96.25 121 THR A O 1
ATOM 920 N N . ILE A 1 122 ? 14.701 0.818 -17.925 1.00 96.75 122 ILE A N 1
ATOM 921 C CA . ILE A 1 122 ? 15.251 -0.539 -17.868 1.00 96.75 122 ILE A CA 1
ATOM 922 C C . ILE A 1 122 ? 14.118 -1.509 -17.526 1.00 96.75 122 ILE A C 1
ATOM 924 O O . ILE A 1 122 ? 13.408 -1.308 -16.537 1.00 96.75 122 ILE A O 1
ATOM 928 N N . ALA A 1 123 ? 13.959 -2.556 -18.339 1.00 97.25 123 ALA A N 1
ATOM 929 C CA . ALA A 1 123 ? 12.990 -3.612 -18.076 1.00 97.25 123 ALA A CA 1
ATOM 930 C C . ALA A 1 123 ? 13.267 -4.245 -16.703 1.00 97.25 123 ALA A C 1
ATOM 932 O O . ALA A 1 123 ? 14.372 -4.729 -16.454 1.00 97.25 123 ALA A O 1
ATOM 933 N N . THR A 1 124 ? 12.277 -4.192 -15.817 1.00 98.12 124 THR A N 1
ATOM 934 C CA . THR A 1 124 ? 12.404 -4.541 -14.404 1.00 98.12 124 THR A CA 1
ATOM 935 C C . THR A 1 124 ? 11.168 -5.299 -13.937 1.00 98.12 124 THR A C 1
ATOM 937 O O . THR A 1 124 ? 10.049 -4.815 -14.065 1.00 98.12 124 THR A O 1
ATOM 940 N N . TYR A 1 125 ? 11.373 -6.460 -13.337 1.00 98.06 125 TYR A N 1
ATOM 941 C CA . TYR A 1 125 ? 10.391 -7.234 -12.592 1.00 98.06 125 TYR A CA 1
ATOM 942 C C . TYR A 1 125 ? 10.692 -7.072 -11.109 1.00 98.06 125 TYR A C 1
ATOM 944 O O . TYR A 1 125 ? 11.839 -7.236 -10.692 1.00 98.06 125 TYR A O 1
ATOM 952 N N . TYR A 1 126 ? 9.681 -6.744 -10.314 1.00 97.88 126 TYR A N 1
ATOM 953 C CA . TYR A 1 126 ? 9.880 -6.519 -8.888 1.00 97.88 126 TYR A CA 1
ATOM 954 C C . TYR A 1 126 ? 9.657 -7.789 -8.064 1.00 97.88 126 TYR A C 1
ATOM 956 O O . TYR A 1 126 ? 9.115 -8.785 -8.555 1.00 97.88 126 TYR A O 1
ATOM 964 N N . GLY A 1 127 ? 10.070 -7.761 -6.795 1.00 96.25 127 GLY A N 1
ATOM 965 C CA . GLY A 1 127 ? 10.000 -8.902 -5.879 1.00 96.25 127 GLY A CA 1
ATOM 966 C C . GLY A 1 127 ? 8.647 -9.624 -5.894 1.00 96.25 127 GLY A C 1
ATOM 967 O O . GLY A 1 127 ? 8.602 -10.840 -6.098 1.00 96.25 127 GLY A O 1
ATOM 968 N N . GLY A 1 128 ? 7.548 -8.883 -5.749 1.00 96.94 128 GLY A N 1
ATOM 969 C CA . GLY A 1 128 ? 6.190 -9.427 -5.789 1.00 96.94 128 GLY A CA 1
ATOM 970 C C . GLY A 1 128 ? 5.861 -10.140 -7.103 1.00 96.94 128 GLY A C 1
ATOM 971 O O . GLY A 1 128 ? 5.228 -11.192 -7.082 1.00 96.94 128 GLY A O 1
ATOM 972 N N . TYR A 1 129 ? 6.345 -9.645 -8.246 1.00 97.44 129 TYR A N 1
ATOM 973 C CA . TYR A 1 129 ? 6.162 -10.309 -9.542 1.00 97.44 129 TYR A CA 1
ATOM 974 C C . TYR A 1 129 ? 6.823 -11.669 -9.574 1.00 97.44 129 TYR A C 1
ATOM 976 O O . TYR A 1 129 ? 6.168 -12.672 -9.868 1.00 97.44 129 TYR A O 1
ATOM 984 N N . ILE A 1 130 ? 8.094 -11.715 -9.186 1.00 96.94 130 ILE A N 1
ATOM 985 C CA . ILE A 1 130 ? 8.851 -12.962 -9.168 1.00 96.94 130 ILE A CA 1
ATOM 986 C C . ILE A 1 130 ? 8.170 -13.977 -8.254 1.00 96.94 130 ILE A C 1
ATOM 988 O O . ILE A 1 130 ? 8.090 -15.137 -8.637 1.00 96.94 130 ILE A O 1
ATOM 992 N N . ARG A 1 131 ? 7.649 -13.564 -7.089 1.00 96.69 131 ARG A N 1
ATOM 993 C CA . ARG A 1 131 ? 7.034 -14.464 -6.097 1.00 96.69 131 ARG A CA 1
ATOM 994 C C . ARG A 1 131 ? 5.617 -14.919 -6.444 1.00 96.69 131 ARG A C 1
ATOM 996 O O . ARG A 1 131 ? 5.262 -16.056 -6.137 1.00 96.69 131 ARG A O 1
ATOM 1003 N N . LEU A 1 132 ? 4.798 -14.047 -7.034 1.00 97.56 132 LEU A N 1
ATOM 1004 C CA . LEU A 1 132 ? 3.342 -14.243 -7.114 1.00 97.56 132 LEU A CA 1
ATOM 1005 C C . LEU A 1 132 ? 2.839 -14.604 -8.514 1.00 97.56 132 LEU A C 1
ATOM 1007 O O . LEU A 1 132 ? 1.754 -15.170 -8.642 1.00 97.56 132 LEU A O 1
ATOM 1011 N N . VAL A 1 133 ? 3.609 -14.314 -9.564 1.00 96.00 133 VAL A N 1
ATOM 1012 C CA . VAL A 1 133 ? 3.234 -14.685 -10.937 1.00 96.00 133 VAL A CA 1
ATOM 1013 C C . VAL A 1 133 ? 3.646 -16.132 -11.236 1.00 96.00 133 VAL A C 1
ATOM 1015 O O . VAL A 1 133 ? 2.885 -16.863 -11.869 1.00 96.00 133 VAL A O 1
ATOM 1018 N N . ASN A 1 134 ? 4.776 -16.595 -10.688 1.00 90.19 134 ASN A N 1
ATOM 1019 C CA . ASN A 1 134 ? 5.285 -17.965 -10.857 1.00 90.19 134 ASN A CA 1
ATOM 1020 C C . ASN A 1 134 ? 4.346 -19.048 -10.284 1.00 90.19 134 ASN A C 1
ATOM 1022 O O . ASN A 1 134 ? 3.560 -18.774 -9.385 1.00 90.19 134 ASN A O 1
ATOM 1026 N N . ASP A 1 135 ? 4.454 -20.303 -10.726 1.00 87.00 135 ASP A N 1
ATOM 1027 C CA . ASP A 1 135 ? 3.540 -21.389 -10.319 1.00 87.00 135 ASP A CA 1
ATOM 1028 C C . ASP A 1 135 ? 3.583 -21.789 -8.836 1.00 87.00 135 ASP A C 1
ATOM 1030 O O . ASP A 1 135 ? 2.593 -22.300 -8.318 1.00 87.00 135 ASP A O 1
ATOM 1034 N N . ARG A 1 136 ? 4.698 -21.561 -8.135 1.00 88.56 136 ARG A N 1
ATOM 1035 C CA . ARG A 1 136 ? 4.859 -21.941 -6.723 1.00 88.56 136 ARG A CA 1
ATOM 1036 C C . ARG A 1 136 ? 4.127 -21.015 -5.767 1.00 88.56 136 ARG A C 1
ATOM 1038 O O . ARG A 1 136 ? 3.736 -21.487 -4.707 1.00 88.56 136 ARG A O 1
ATOM 1045 N N . LYS A 1 137 ? 3.930 -19.747 -6.154 1.00 92.81 137 LYS A N 1
ATOM 1046 C CA . LYS A 1 137 ? 3.242 -18.711 -5.369 1.00 92.81 137 LYS A CA 1
ATOM 1047 C C . LYS A 1 137 ? 3.823 -18.618 -3.949 1.00 92.81 137 LYS A C 1
ATOM 1049 O O . LYS A 1 137 ? 3.333 -19.240 -3.013 1.00 92.81 137 LYS A O 1
ATOM 1054 N N . GLU A 1 138 ? 4.872 -17.819 -3.784 1.00 95.12 138 GLU A N 1
ATOM 1055 C CA . GLU A 1 138 ? 5.677 -17.780 -2.552 1.00 95.12 138 GLU A CA 1
ATOM 1056 C C . GLU A 1 138 ? 5.562 -16.417 -1.837 1.00 95.12 138 GLU A C 1
ATOM 1058 O O . GLU A 1 138 ? 6.544 -15.675 -1.782 1.00 95.12 138 GLU A O 1
ATOM 1063 N N . PRO A 1 139 ? 4.379 -16.028 -1.318 1.00 96.38 139 PRO A N 1
ATOM 1064 C CA . PRO A 1 139 ? 4.210 -14.731 -0.674 1.00 96.38 139 PRO A CA 1
ATOM 1065 C C . PRO A 1 139 ? 5.023 -14.630 0.624 1.00 96.38 139 PRO A C 1
ATOM 1067 O O . PRO A 1 139 ? 5.138 -15.596 1.385 1.00 96.38 139 PRO A O 1
ATOM 1070 N N . ILE A 1 140 ? 5.527 -13.434 0.931 1.00 96.12 140 ILE A N 1
ATOM 1071 C CA . ILE A 1 140 ? 6.260 -13.132 2.168 1.00 96.12 140 ILE A CA 1
ATOM 1072 C C . ILE A 1 140 ? 5.680 -11.906 2.882 1.00 96.12 140 ILE A C 1
ATOM 1074 O O . ILE A 1 140 ? 5.249 -10.942 2.263 1.00 96.12 140 ILE A O 1
ATOM 1078 N N . LEU A 1 141 ? 5.720 -11.912 4.218 1.00 94.62 141 LEU A N 1
ATOM 1079 C CA . LEU A 1 141 ? 5.311 -10.760 5.043 1.00 94.62 141 LEU A CA 1
ATOM 1080 C C . LEU A 1 141 ? 6.487 -9.881 5.487 1.00 94.62 141 LEU A C 1
ATOM 1082 O O . LEU A 1 141 ? 6.293 -8.841 6.118 1.00 94.62 141 LEU A O 1
ATOM 1086 N N . LYS A 1 142 ? 7.718 -10.317 5.211 1.00 92.62 142 LYS A N 1
ATOM 1087 C CA . LYS A 1 142 ? 8.934 -9.613 5.611 1.00 92.62 142 LYS A CA 1
ATOM 1088 C C . LYS A 1 142 ? 9.360 -8.652 4.508 1.00 92.62 142 LYS A C 1
ATOM 1090 O O . LYS A 1 142 ? 9.488 -9.057 3.360 1.00 92.62 142 LYS A O 1
ATOM 1095 N N . CYS A 1 143 ? 9.653 -7.410 4.882 1.00 95.44 143 CYS A N 1
ATOM 1096 C CA . CYS A 1 143 ? 10.294 -6.467 3.975 1.00 95.44 143 CYS A CA 1
ATOM 1097 C C . CYS A 1 143 ? 11.796 -6.754 3.904 1.00 95.44 143 CYS A C 1
ATOM 1099 O O . CYS A 1 143 ? 12.471 -6.762 4.937 1.00 95.44 143 CYS A O 1
ATOM 1101 N N . ASN A 1 144 ? 12.311 -7.015 2.703 1.00 92.12 144 ASN A N 1
ATOM 1102 C CA . ASN A 1 144 ? 13.706 -7.424 2.516 1.00 92.12 144 ASN A CA 1
ATOM 1103 C C . ASN A 1 144 ? 14.696 -6.264 2.676 1.00 92.12 144 ASN A C 1
ATOM 1105 O O . ASN A 1 144 ? 15.817 -6.482 3.131 1.00 92.12 144 ASN A O 1
ATOM 1109 N N . SER A 1 145 ? 14.269 -5.039 2.362 1.00 93.38 145 SER A N 1
ATOM 1110 C CA . SER A 1 145 ? 15.089 -3.832 2.449 1.00 93.38 145 SER A CA 1
ATOM 1111 C C . SER A 1 145 ? 14.486 -2.838 3.435 1.00 93.38 145 SER A C 1
ATOM 1113 O O . SER A 1 145 ? 13.315 -2.473 3.332 1.00 93.38 145 SER A O 1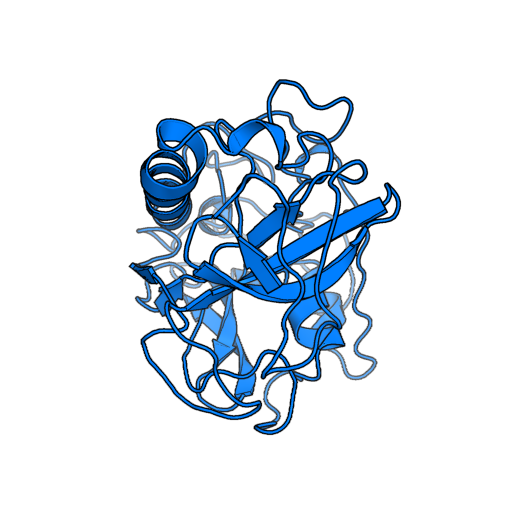
ATOM 1115 N N . SER A 1 146 ? 15.292 -2.348 4.380 1.00 96.00 146 SER A N 1
ATOM 1116 C CA . SER A 1 146 ? 14.868 -1.280 5.293 1.00 96.00 146 SER A CA 1
ATOM 1117 C C . SER A 1 146 ? 14.670 0.057 4.581 1.00 96.00 146 SER A C 1
ATOM 1119 O O . SER A 1 146 ? 13.889 0.872 5.062 1.00 96.00 146 SER A O 1
ATOM 1121 N N . ALA A 1 147 ? 15.335 0.277 3.440 1.00 96.38 147 ALA A N 1
ATOM 1122 C CA . ALA A 1 147 ? 15.132 1.468 2.612 1.00 96.38 147 ALA A CA 1
ATOM 1123 C C . ALA A 1 147 ? 13.713 1.523 2.023 1.00 96.38 147 ALA A C 1
ATOM 1125 O O . ALA A 1 147 ? 13.199 2.602 1.732 1.00 96.38 147 ALA A O 1
ATOM 1126 N N . ASP A 1 148 ? 13.067 0.361 1.907 1.00 96.69 148 ASP A N 1
ATOM 1127 C CA . ASP A 1 148 ? 11.741 0.215 1.317 1.00 96.69 148 ASP A CA 1
ATOM 1128 C C . ASP A 1 148 ? 10.638 -0.134 2.319 1.00 96.69 148 ASP A C 1
ATOM 1130 O O . ASP A 1 148 ? 9.477 -0.317 1.951 1.00 96.69 148 ASP A O 1
ATOM 1134 N N . LEU A 1 149 ? 10.993 -0.203 3.600 1.00 98.25 149 LEU A N 1
ATOM 1135 C CA . LEU A 1 149 ? 10.036 -0.267 4.689 1.00 98.25 149 LEU A CA 1
ATOM 1136 C C . LEU A 1 149 ? 9.680 1.165 5.099 1.00 98.25 149 LEU A C 1
ATOM 1138 O O . LEU A 1 149 ? 10.411 1.799 5.861 1.00 98.25 149 LEU A O 1
ATOM 1142 N N . TYR A 1 150 ? 8.552 1.661 4.602 1.00 98.69 150 TYR A N 1
ATOM 1143 C CA . TYR A 1 150 ? 8.042 2.986 4.925 1.00 98.69 150 TYR A CA 1
ATOM 1144 C C . TYR A 1 150 ? 7.548 3.047 6.369 1.00 98.69 150 TYR A C 1
ATOM 1146 O O . TYR A 1 150 ? 6.644 2.305 6.759 1.00 98.69 150 TYR A O 1
ATOM 1154 N N . THR A 1 151 ? 8.141 3.938 7.156 1.00 98.62 151 THR A N 1
ATOM 1155 C CA . THR A 1 151 ? 7.803 4.192 8.563 1.00 98.62 151 THR A CA 1
ATOM 1156 C C . THR A 1 151 ? 7.808 5.687 8.840 1.00 98.62 151 THR A C 1
ATOM 1158 O O . THR A 1 151 ? 8.359 6.464 8.062 1.00 98.62 151 THR A O 1
ATOM 1161 N N . VAL A 1 152 ? 7.192 6.103 9.946 1.00 98.25 152 VAL A N 1
ATOM 1162 C CA . VAL A 1 152 ? 7.236 7.504 10.382 1.00 98.25 152 VAL A CA 1
ATOM 1163 C C . VAL A 1 152 ? 8.578 7.858 11.019 1.00 98.25 152 VAL A C 1
ATOM 1165 O O . VAL A 1 152 ? 9.294 6.983 11.509 1.00 98.25 152 VAL A O 1
ATOM 1168 N N . SER A 1 153 ? 8.897 9.152 11.073 1.00 95.81 153 SER A N 1
ATOM 1169 C CA . SER A 1 153 ? 10.159 9.671 11.628 1.00 95.81 153 SER A CA 1
ATOM 1170 C C . SER A 1 153 ? 10.474 9.196 13.054 1.00 95.81 153 SER A C 1
ATOM 1172 O O . SER A 1 153 ? 11.637 8.991 13.401 1.00 95.81 153 SER A O 1
ATOM 1174 N N . GLY A 1 154 ? 9.436 8.971 13.866 1.00 94.25 154 GLY A N 1
ATOM 1175 C CA . GLY A 1 154 ? 9.547 8.464 15.236 1.00 94.25 154 GLY A CA 1
ATOM 1176 C C . GLY A 1 154 ? 9.801 6.958 15.368 1.00 94.25 154 GLY A C 1
ATOM 1177 O O . GLY A 1 154 ? 9.975 6.496 16.490 1.00 94.25 154 GLY A O 1
ATOM 1178 N N . SER A 1 155 ? 9.807 6.190 14.274 1.00 97.00 155 SER A N 1
ATOM 1179 C CA . SER A 1 155 ? 10.077 4.748 14.312 1.00 97.00 155 SER A CA 1
ATOM 1180 C C . SER A 1 155 ? 11.556 4.444 14.549 1.00 97.00 155 SER A C 1
ATOM 1182 O O . SER A 1 155 ? 12.461 5.176 14.127 1.00 97.00 155 SER A O 1
ATOM 1184 N N . ASN A 1 156 ? 11.814 3.287 15.149 1.00 96.06 156 ASN A N 1
ATOM 1185 C CA . ASN A 1 156 ? 13.147 2.716 15.295 1.00 96.06 156 ASN A CA 1
ATOM 1186 C C . ASN A 1 156 ? 13.598 1.877 14.085 1.00 96.06 156 ASN A C 1
ATOM 1188 O O . ASN A 1 156 ? 14.759 1.473 14.032 1.00 96.06 156 ASN A O 1
ATOM 1192 N N . LYS A 1 157 ? 12.725 1.631 13.100 1.00 95.69 157 LYS A N 1
ATOM 1193 C CA . LYS A 1 157 ? 13.010 0.821 11.903 1.00 95.69 157 LYS A CA 1
ATOM 1194 C C . LYS A 1 157 ? 12.553 1.518 10.620 1.00 95.69 157 LYS A C 1
ATOM 1196 O O . LYS A 1 157 ? 11.891 2.550 10.663 1.00 95.69 157 LYS A O 1
ATOM 1201 N N . GLY A 1 158 ? 12.908 0.932 9.479 1.00 97.50 158 GLY A N 1
ATOM 1202 C CA . GLY A 1 158 ? 12.514 1.427 8.160 1.00 97.50 158 GLY A CA 1
ATOM 1203 C C . GLY A 1 158 ? 13.214 2.719 7.741 1.00 97.50 158 GLY A C 1
ATOM 1204 O O . GLY A 1 158 ? 14.230 3.108 8.320 1.00 97.50 158 GLY A O 1
ATOM 1205 N N . ASN A 1 159 ? 12.670 3.363 6.713 1.00 97.88 159 ASN A N 1
ATOM 1206 C CA . ASN A 1 159 ? 13.248 4.553 6.091 1.00 97.88 159 ASN A CA 1
ATOM 1207 C C . ASN A 1 159 ? 12.833 5.874 6.752 1.00 97.88 159 ASN A C 1
ATOM 1209 O O . ASN A 1 159 ? 13.409 6.908 6.422 1.00 97.88 159 ASN A O 1
ATOM 1213 N N . LYS A 1 160 ? 11.877 5.844 7.695 1.00 98.12 160 LYS A N 1
ATOM 1214 C CA . LYS A 1 160 ? 11.462 7.002 8.502 1.00 98.12 160 LYS A CA 1
ATOM 1215 C C . LYS A 1 160 ? 10.912 8.185 7.688 1.00 98.12 160 LYS A C 1
ATOM 1217 O O . LYS A 1 160 ? 10.897 9.311 8.183 1.00 98.12 160 LYS A O 1
ATOM 1222 N N . ALA A 1 161 ? 10.479 7.934 6.453 1.00 97.88 161 ALA A N 1
ATOM 1223 C CA . ALA A 1 161 ? 10.088 8.964 5.495 1.00 97.88 161 ALA A CA 1
ATOM 1224 C C . ALA A 1 161 ? 8.621 9.405 5.603 1.00 97.88 161 ALA A C 1
ATOM 1226 O O . ALA A 1 161 ? 8.257 10.454 5.080 1.00 97.88 161 ALA A O 1
ATOM 1227 N N . LEU A 1 162 ? 7.761 8.620 6.258 1.00 98.38 162 LEU A N 1
ATOM 1228 C CA . LEU A 1 162 ? 6.339 8.934 6.332 1.00 98.38 162 LEU A CA 1
ATOM 1229 C C . LEU A 1 162 ? 6.057 10.075 7.311 1.00 98.38 162 LEU A C 1
ATOM 1231 O O . LEU A 1 162 ? 6.555 10.098 8.439 1.00 98.38 162 LEU A O 1
ATOM 1235 N N . THR A 1 163 ? 5.165 10.973 6.904 1.00 96.50 163 THR A N 1
ATOM 1236 C CA . THR A 1 163 ? 4.538 11.941 7.808 1.00 96.50 163 THR A CA 1
ATOM 1237 C C . THR A 1 163 ? 3.428 11.273 8.616 1.00 96.50 163 THR A C 1
ATOM 1239 O O . THR A 1 163 ? 3.416 11.380 9.841 1.00 96.50 163 THR A O 1
ATOM 1242 N N . ASN A 1 164 ? 2.545 10.522 7.948 1.00 98.19 164 ASN A N 1
ATOM 1243 C CA . ASN A 1 164 ? 1.457 9.779 8.579 1.00 98.19 164 ASN A CA 1
ATOM 1244 C C . ASN A 1 164 ? 1.684 8.257 8.482 1.00 98.19 164 ASN A C 1
ATOM 1246 O O . ASN A 1 164 ? 2.130 7.768 7.444 1.00 98.19 164 ASN A O 1
ATOM 1250 N N . PRO A 1 165 ? 1.359 7.471 9.526 1.00 98.12 165 PRO A N 1
ATOM 1251 C CA . PRO A 1 165 ? 1.509 6.012 9.541 1.00 98.12 165 PRO A CA 1
ATOM 1252 C C . PRO A 1 165 ? 0.376 5.301 8.770 1.00 98.12 165 PRO A C 1
ATOM 1254 O O . PRO A 1 165 ? -0.359 4.478 9.321 1.00 98.12 165 PRO A O 1
ATOM 1257 N N . ILE A 1 166 ? 0.241 5.618 7.482 1.00 98.88 166 ILE A N 1
ATOM 1258 C CA . ILE A 1 166 ? -0.760 5.067 6.564 1.00 98.88 166 ILE A CA 1
ATOM 1259 C C . ILE A 1 166 ? -0.103 4.584 5.266 1.00 98.88 166 ILE A C 1
ATOM 1261 O O . ILE A 1 166 ? 0.874 5.158 4.783 1.00 98.88 166 ILE A O 1
ATOM 1265 N N . GLY A 1 167 ? -0.665 3.528 4.687 1.00 98.69 167 GLY A N 1
ATOM 1266 C CA . GLY A 1 167 ? -0.263 3.022 3.381 1.00 98.69 167 GLY A CA 1
ATOM 1267 C C . GLY A 1 167 ? -1.342 2.147 2.759 1.00 98.69 167 GLY A C 1
ATOM 1268 O O . GLY A 1 167 ? -2.530 2.300 3.045 1.00 98.69 167 GLY A O 1
ATOM 1269 N N . LEU A 1 168 ? -0.914 1.209 1.917 1.00 98.88 168 LEU A N 1
ATOM 1270 C CA . LEU A 1 168 ? -1.782 0.239 1.248 1.00 98.88 168 LEU A CA 1
ATOM 1271 C C . LEU A 1 168 ? -1.381 -1.192 1.627 1.00 98.88 168 LEU A C 1
ATOM 1273 O O . LEU A 1 168 ? -0.352 -1.442 2.269 1.00 98.88 168 LEU A O 1
ATOM 1277 N N . ILE A 1 169 ? -2.221 -2.137 1.218 1.00 98.75 169 ILE A N 1
ATOM 1278 C CA . ILE A 1 169 ? -1.962 -3.572 1.328 1.00 98.75 169 ILE A CA 1
ATOM 1279 C C . ILE A 1 169 ? -0.838 -3.993 0.372 1.00 98.75 169 ILE A C 1
ATOM 1281 O O . ILE A 1 169 ? -0.681 -3.388 -0.689 1.00 98.75 169 ILE A O 1
ATOM 1285 N N . THR A 1 170 ? -0.052 -5.015 0.721 1.00 98.62 170 THR A N 1
ATOM 1286 C CA . THR A 1 170 ? 0.959 -5.581 -0.194 1.00 98.62 170 THR A CA 1
ATOM 1287 C C . THR A 1 170 ? 0.359 -6.640 -1.121 1.00 98.62 170 THR A C 1
ATOM 1289 O O . THR A 1 170 ? -0.652 -7.266 -0.799 1.00 98.62 170 THR A O 1
ATOM 1292 N N . ALA A 1 171 ? 0.998 -6.892 -2.265 1.00 98.31 171 ALA A N 1
ATOM 1293 C CA . ALA A 1 171 ? 0.597 -7.986 -3.151 1.00 98.31 171 ALA A CA 1
ATOM 1294 C C . ALA A 1 171 ? 0.701 -9.357 -2.460 1.00 98.31 171 ALA A C 1
ATOM 1296 O O . ALA A 1 171 ? -0.141 -10.224 -2.680 1.00 98.31 171 ALA A O 1
ATOM 1297 N N . ASP A 1 172 ? 1.678 -9.550 -1.573 1.00 98.19 172 ASP A N 1
ATOM 1298 C CA . ASP A 1 172 ? 1.810 -10.776 -0.783 1.00 98.19 172 ASP A CA 1
ATOM 1299 C C . ASP A 1 172 ? 0.658 -10.948 0.214 1.00 98.19 172 ASP A C 1
ATOM 1301 O O . ASP A 1 172 ? 0.143 -12.052 0.361 1.00 98.19 172 ASP A O 1
ATOM 1305 N N . GLU A 1 173 ? 0.205 -9.869 0.864 1.00 98.25 173 GLU A N 1
ATOM 1306 C CA . GLU A 1 173 ? -0.977 -9.890 1.738 1.00 98.25 173 GLU A CA 1
ATOM 1307 C C . GLU A 1 173 ? -2.247 -10.220 0.939 1.00 98.25 173 GLU A C 1
ATOM 1309 O O . GLU A 1 173 ? -3.073 -11.015 1.390 1.00 98.25 173 GLU A O 1
ATOM 1314 N N . ILE A 1 174 ? -2.370 -9.678 -0.278 1.00 97.75 174 ILE A N 1
ATOM 1315 C CA . ILE A 1 174 ? -3.439 -10.028 -1.222 1.00 97.75 174 ILE A CA 1
ATOM 1316 C C . ILE A 1 174 ? -3.375 -11.524 -1.577 1.00 97.75 174 ILE A C 1
ATOM 1318 O O . ILE A 1 174 ? -4.385 -12.222 -1.458 1.00 97.75 174 ILE A O 1
ATOM 1322 N N . GLY A 1 175 ? -2.196 -12.034 -1.941 1.00 96.81 175 GLY A N 1
ATOM 1323 C CA . GLY A 1 175 ? -1.982 -13.441 -2.282 1.00 96.81 175 GLY A CA 1
ATOM 1324 C C . GLY A 1 175 ? -2.311 -14.391 -1.129 1.00 96.81 175 GLY A C 1
ATOM 1325 O O . GLY A 1 175 ? -3.072 -15.342 -1.295 1.00 96.81 175 GLY A O 1
ATOM 1326 N N . MET A 1 176 ? -1.818 -14.087 0.075 1.00 96.50 176 MET A N 1
ATOM 1327 C CA . MET A 1 176 ? -2.118 -14.855 1.291 1.00 96.50 176 MET A CA 1
ATOM 1328 C C . MET A 1 176 ? -3.603 -14.829 1.658 1.00 96.50 176 MET A C 1
ATOM 1330 O O . MET A 1 176 ? -4.094 -15.772 2.274 1.00 96.50 176 MET A O 1
ATOM 1334 N N . SER A 1 177 ? -4.331 -13.775 1.277 1.00 94.75 177 SER A N 1
ATOM 1335 C CA . SER A 1 177 ? -5.772 -13.701 1.515 1.00 94.75 177 SER A CA 1
ATOM 1336 C C . SER A 1 177 ? -6.596 -14.606 0.597 1.00 94.75 177 SER A C 1
ATOM 1338 O O . SER A 1 177 ? -7.762 -14.828 0.908 1.00 94.75 177 SER A O 1
ATOM 1340 N N . GLY A 1 178 ? -6.010 -15.143 -0.483 1.00 94.50 178 GLY A N 1
ATOM 1341 C CA . GLY A 1 178 ? -6.644 -16.101 -1.396 1.00 94.50 178 GLY A CA 1
ATOM 1342 C C . GLY A 1 178 ? -6.750 -15.649 -2.855 1.00 94.50 178 GLY A C 1
ATOM 1343 O O . GLY A 1 178 ? -7.246 -16.417 -3.682 1.00 94.50 178 GLY A O 1
ATOM 1344 N N . ALA A 1 179 ? -6.302 -14.438 -3.193 1.00 96.00 179 ALA A N 1
ATOM 1345 C CA . ALA A 1 179 ? -6.228 -13.997 -4.582 1.00 96.00 179 ALA A CA 1
ATOM 1346 C C . ALA A 1 179 ? -5.035 -14.654 -5.289 1.00 96.00 179 ALA A C 1
ATOM 1348 O O . ALA A 1 179 ? -3.948 -14.775 -4.727 1.00 96.00 179 ALA A O 1
ATOM 1349 N N . VAL A 1 180 ? -5.218 -15.055 -6.545 1.00 96.50 180 VAL A N 1
ATOM 1350 C CA . VAL A 1 180 ? -4.164 -15.697 -7.338 1.00 96.50 180 VAL A CA 1
ATOM 1351 C C . VAL A 1 180 ? -4.026 -14.968 -8.668 1.00 96.50 180 VAL A C 1
ATOM 1353 O O . VAL A 1 180 ? -5.015 -14.482 -9.216 1.00 96.50 180 VAL A O 1
ATOM 1356 N N . TRP A 1 181 ? -2.793 -14.853 -9.167 1.00 96.62 181 TRP A N 1
ATOM 1357 C CA . TRP A 1 181 ? -2.503 -14.181 -10.432 1.00 96.62 181 TRP A CA 1
ATOM 1358 C C . TRP A 1 181 ? -3.339 -14.760 -11.579 1.00 96.62 181 TRP A C 1
ATOM 1360 O O . TRP A 1 181 ? -3.228 -15.953 -11.865 1.00 96.62 181 TRP A O 1
ATOM 1370 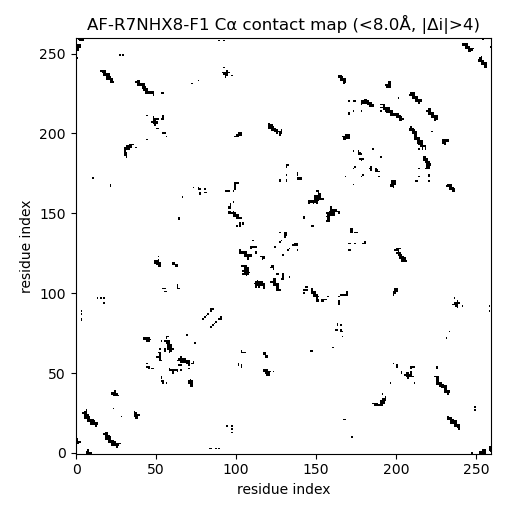N N . ASN A 1 182 ? -4.156 -13.920 -12.226 1.00 93.69 182 ASN A N 1
ATOM 1371 C CA . ASN A 1 182 ? -5.034 -14.278 -13.351 1.00 93.69 182 ASN A CA 1
ATOM 1372 C C . ASN A 1 182 ? -6.000 -15.457 -13.099 1.00 93.69 182 ASN A C 1
ATOM 1374 O O . ASN A 1 182 ? -6.419 -16.125 -14.046 1.00 93.69 182 ASN A O 1
ATOM 1378 N N . ILE A 1 183 ? -6.375 -15.729 -11.844 1.00 95.81 183 ILE A N 1
ATOM 1379 C CA . ILE A 1 183 ? -7.373 -16.754 -11.509 1.00 95.81 183 ILE A CA 1
ATOM 1380 C C . ILE A 1 183 ? -8.483 -16.125 -10.674 1.00 95.81 183 ILE A C 1
ATOM 1382 O O . ILE A 1 183 ? -8.245 -15.669 -9.557 1.00 95.81 183 ILE A O 1
ATOM 1386 N N . ASN A 1 184 ? -9.702 -16.147 -11.219 1.00 95.75 184 ASN A N 1
ATOM 1387 C CA . ASN A 1 184 ? -10.905 -15.667 -10.544 1.00 95.75 184 ASN A CA 1
ATOM 1388 C C . ASN A 1 184 ? -11.089 -16.343 -9.186 1.00 95.75 184 ASN A C 1
ATOM 1390 O O . ASN A 1 184 ? -11.158 -17.572 -9.097 1.00 95.75 184 ASN A O 1
ATOM 1394 N N . ASN A 1 185 ? -11.268 -15.535 -8.147 1.00 94.44 185 ASN A N 1
ATOM 1395 C CA . ASN A 1 185 ? -11.722 -16.001 -6.849 1.00 94.44 185 ASN A CA 1
ATOM 1396 C C . ASN A 1 185 ? -12.607 -14.932 -6.203 1.00 94.44 185 ASN A C 1
ATOM 1398 O O . ASN A 1 185 ? -12.131 -13.882 -5.811 1.00 94.44 185 ASN A O 1
ATOM 1402 N N . TYR A 1 186 ? -13.897 -15.206 -6.047 1.00 93.12 186 TYR A N 1
ATOM 1403 C CA . TYR A 1 186 ? -14.852 -14.249 -5.469 1.00 93.12 186 TYR A CA 1
ATOM 1404 C C . TYR A 1 186 ? -15.118 -14.484 -3.975 1.00 93.12 186 TYR A C 1
ATOM 1406 O O . TYR A 1 186 ? -15.841 -13.726 -3.335 1.00 93.12 186 TYR A O 1
ATOM 1414 N N . ASN A 1 187 ? -14.549 -15.550 -3.406 1.00 90.69 187 ASN A N 1
ATOM 1415 C CA . ASN A 1 187 ? -14.943 -16.069 -2.093 1.00 90.69 187 ASN A CA 1
ATOM 1416 C C . ASN A 1 187 ? -13.919 -15.778 -0.990 1.00 90.69 187 ASN A C 1
ATOM 1418 O O . ASN A 1 187 ? -14.022 -16.327 0.108 1.00 90.69 187 ASN A O 1
ATOM 1422 N N . TYR A 1 188 ? -12.912 -14.951 -1.268 1.00 92.50 188 TYR A N 1
ATOM 1423 C CA . TYR A 1 188 ? -11.833 -14.691 -0.324 1.00 92.50 188 TYR A CA 1
ATOM 1424 C C . TYR A 1 188 ? -12.053 -13.415 0.491 1.00 92.50 188 TYR A C 1
ATOM 1426 O O . TYR A 1 188 ? -12.778 -12.497 0.107 1.00 92.50 188 TYR A O 1
ATOM 1434 N N . PHE A 1 189 ? -11.411 -13.365 1.658 1.00 91.12 189 PHE A N 1
ATOM 1435 C CA . PHE A 1 189 ? -11.716 -12.395 2.708 1.00 91.12 189 PHE A CA 1
ATOM 1436 C C . PHE A 1 189 ? -11.484 -10.931 2.312 1.00 91.12 189 PHE A C 1
ATOM 1438 O O . PHE A 1 189 ? -12.095 -10.042 2.895 1.00 91.12 189 PHE A O 1
ATOM 1445 N N . LEU A 1 190 ? -10.615 -10.641 1.347 1.00 94.12 190 LEU A N 1
ATOM 1446 C CA . LEU A 1 190 ? -10.335 -9.261 0.943 1.00 94.12 190 LEU A CA 1
ATOM 1447 C C . LEU A 1 190 ? -11.044 -8.840 -0.345 1.00 94.12 190 LEU A C 1
ATOM 1449 O O . LEU A 1 190 ? -10.915 -7.678 -0.727 1.00 94.12 190 LEU A O 1
ATOM 1453 N N . TYR A 1 191 ? -11.828 -9.731 -0.960 1.00 95.25 191 TYR A N 1
ATOM 1454 C CA . TYR A 1 191 ? -12.631 -9.404 -2.131 1.00 95.25 191 TYR A CA 1
ATOM 1455 C C . TYR A 1 191 ? -13.744 -8.404 -1.790 1.00 95.25 191 TYR A C 1
ATOM 1457 O O . TYR A 1 191 ? -14.466 -8.556 -0.794 1.00 95.25 191 TYR A O 1
ATOM 1465 N N . THR A 1 192 ? -13.875 -7.372 -2.627 1.00 95.50 192 THR A N 1
ATOM 1466 C CA . THR A 1 192 ? -14.851 -6.283 -2.448 1.00 95.50 192 THR A CA 1
ATOM 1467 C C . THR A 1 192 ? -15.620 -5.923 -3.710 1.00 95.50 192 THR A C 1
ATOM 1469 O O . THR A 1 192 ? -16.295 -4.898 -3.712 1.00 95.50 192 THR A O 1
ATOM 1472 N N . GLY A 1 193 ? -15.466 -6.687 -4.795 1.00 95.19 193 GLY A N 1
ATOM 1473 C CA . GLY A 1 193 ? -16.015 -6.333 -6.109 1.00 95.19 193 GLY A CA 1
ATOM 1474 C C . GLY A 1 193 ? -15.374 -5.115 -6.778 1.00 95.19 193 GLY A C 1
ATOM 1475 O O . GLY A 1 193 ? -15.727 -4.796 -7.908 1.00 95.19 193 GLY A O 1
ATOM 1476 N N . ASN A 1 194 ? -14.404 -4.466 -6.131 1.00 96.06 194 ASN A N 1
ATOM 1477 C CA . ASN A 1 194 ? -13.722 -3.291 -6.657 1.00 96.06 194 ASN A CA 1
ATOM 1478 C C . ASN A 1 194 ? -12.303 -3.613 -7.113 1.00 96.06 194 ASN A C 1
ATOM 1480 O O . ASN A 1 194 ? -11.603 -4.409 -6.484 1.00 96.06 194 ASN A O 1
ATOM 1484 N N . THR A 1 195 ? -11.859 -2.896 -8.142 1.00 98.12 195 THR A N 1
ATOM 1485 C CA . THR A 1 195 ? -10.446 -2.825 -8.506 1.00 98.12 195 THR A CA 1
ATOM 1486 C C . THR A 1 195 ? -9.739 -1.849 -7.564 1.00 98.12 195 THR A C 1
ATOM 1488 O O . THR A 1 195 ? -10.056 -0.658 -7.580 1.00 98.12 195 THR A O 1
ATOM 1491 N N . VAL A 1 196 ? -8.802 -2.324 -6.734 1.00 98.19 196 VAL A N 1
ATOM 1492 C CA . VAL A 1 196 ? -8.134 -1.503 -5.703 1.00 98.19 196 VAL A CA 1
ATOM 1493 C C . VAL A 1 196 ? -6.617 -1.658 -5.707 1.00 98.19 196 VAL A C 1
ATOM 1495 O O . VAL A 1 196 ? -6.087 -2.770 -5.781 1.00 98.19 196 VAL A O 1
ATOM 1498 N N . TRP A 1 197 ? -5.918 -0.531 -5.585 1.00 98.75 197 TRP A N 1
ATOM 1499 C CA . TRP A 1 197 ? -4.459 -0.480 -5.602 1.00 98.75 197 TRP A CA 1
ATOM 1500 C C . TRP A 1 197 ? -3.814 -1.209 -4.418 1.00 98.75 197 TRP A C 1
ATOM 1502 O O . TRP A 1 197 ? -4.305 -1.169 -3.287 1.00 98.75 197 TRP A O 1
ATOM 1512 N N . SER A 1 198 ? -2.652 -1.812 -4.670 1.00 98.69 198 SER A N 1
ATOM 1513 C CA . SER A 1 198 ? -1.713 -2.253 -3.634 1.00 98.69 198 SER A CA 1
ATOM 1514 C C . SER A 1 198 ? -0.499 -1.316 -3.575 1.00 98.69 198 SER A C 1
ATOM 1516 O O . SER A 1 198 ? -0.279 -0.516 -4.484 1.00 98.69 198 SER A O 1
ATOM 1518 N N . ILE A 1 199 ? 0.320 -1.420 -2.525 1.00 98.69 199 ILE A N 1
ATOM 1519 C CA . ILE A 1 199 ? 1.607 -0.707 -2.457 1.00 98.69 199 ILE A CA 1
ATOM 1520 C C . ILE A 1 199 ? 2.692 -1.372 -3.319 1.00 98.69 199 ILE A C 1
ATOM 1522 O O . ILE A 1 199 ? 3.721 -0.756 -3.570 1.00 98.69 199 ILE A O 1
ATOM 1526 N N . SER A 1 200 ? 2.490 -2.624 -3.740 1.00 98.50 200 SER A N 1
ATOM 1527 C CA . SER A 1 200 ? 3.544 -3.447 -4.331 1.00 98.50 200 SER A CA 1
ATOM 1528 C C . SER A 1 200 ? 3.631 -3.263 -5.849 1.00 98.50 200 SER A C 1
ATOM 1530 O O . SER A 1 200 ? 2.623 -3.412 -6.549 1.00 98.50 200 SER A O 1
ATOM 1532 N N . PRO A 1 201 ? 4.823 -2.992 -6.394 1.00 98.00 201 PRO A N 1
ATOM 1533 C CA . PRO A 1 201 ? 5.035 -2.902 -7.826 1.00 98.00 201 PRO A CA 1
ATOM 1534 C C . PRO A 1 201 ? 5.004 -4.284 -8.474 1.00 98.00 201 PRO A C 1
ATOM 1536 O O . PRO A 1 201 ? 5.363 -5.288 -7.856 1.00 98.00 201 PRO A O 1
ATOM 1539 N N . SER A 1 202 ? 4.588 -4.333 -9.739 1.00 98.00 202 SER A N 1
ATOM 1540 C CA . SER A 1 202 ? 4.580 -5.566 -10.525 1.00 98.00 202 SER A CA 1
ATOM 1541 C C . SER A 1 202 ? 5.815 -5.618 -11.419 1.00 98.00 202 SER A C 1
ATOM 1543 O O . SER A 1 202 ? 6.802 -6.280 -11.100 1.00 98.00 202 SER A O 1
ATOM 1545 N N . TYR A 1 203 ? 5.813 -4.850 -12.502 1.00 97.38 203 TYR A N 1
ATOM 1546 C CA . TYR A 1 203 ? 6.943 -4.744 -13.414 1.00 97.38 203 TYR A CA 1
ATOM 1547 C C . TYR A 1 203 ? 6.902 -3.408 -14.161 1.00 97.38 203 TYR A C 1
ATOM 1549 O O . TYR A 1 203 ? 5.896 -2.692 -14.147 1.00 97.38 203 TYR A O 1
ATOM 1557 N N . SER A 1 204 ? 8.013 -3.075 -14.804 1.00 96.88 204 SER A N 1
ATOM 1558 C CA . SER A 1 204 ? 8.142 -1.979 -15.751 1.00 96.88 204 SER A CA 1
ATOM 1559 C C . SER A 1 204 ? 8.896 -2.467 -16.979 1.00 96.88 204 SER A C 1
ATOM 1561 O O . SER A 1 204 ? 10.013 -2.957 -16.858 1.00 96.88 204 SER A O 1
ATOM 1563 N N . GLU A 1 205 ? 8.302 -2.367 -18.164 1.00 90.31 205 GLU A N 1
ATOM 1564 C CA . GLU A 1 205 ? 8.901 -2.873 -19.407 1.00 90.31 205 GLU A CA 1
ATOM 1565 C C . GLU A 1 205 ? 8.950 -1.792 -20.488 1.00 90.31 205 GLU A C 1
ATOM 1567 O O . G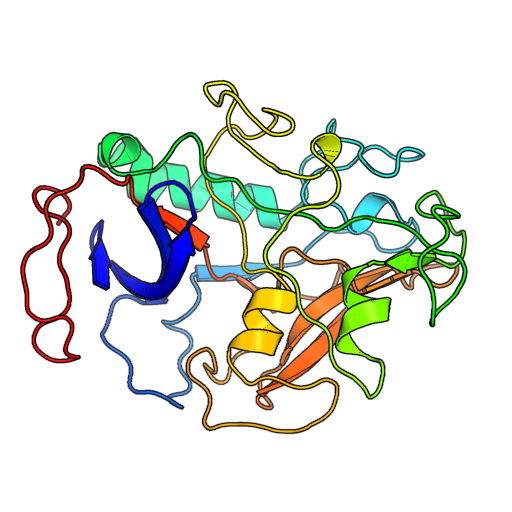LU A 1 205 ? 8.006 -1.595 -21.254 1.00 90.31 205 GLU A O 1
ATOM 1572 N N . GLY A 1 206 ? 10.090 -1.110 -20.581 1.00 79.62 206 GLY A N 1
ATOM 1573 C CA . GLY A 1 206 ? 10.326 -0.095 -21.599 1.00 79.62 206 GLY A CA 1
ATOM 1574 C C . GLY A 1 206 ? 9.568 1.205 -21.336 1.00 79.62 206 GLY A C 1
ATOM 1575 O O . GLY A 1 206 ? 9.368 1.626 -20.198 1.00 79.62 206 GLY A O 1
ATOM 1576 N N . TRP A 1 207 ? 9.196 1.893 -22.413 1.00 78.75 207 TRP A N 1
ATOM 1577 C CA . TRP A 1 207 ? 8.522 3.185 -22.328 1.00 78.75 207 TRP A CA 1
ATOM 1578 C C . TRP A 1 207 ? 7.022 2.994 -22.089 1.00 78.75 207 TRP A C 1
ATOM 1580 O O . TRP A 1 207 ? 6.370 2.233 -22.798 1.00 78.75 207 TRP A O 1
ATOM 1590 N N . PHE A 1 208 ? 6.467 3.747 -21.137 1.00 86.31 208 PHE A N 1
ATOM 1591 C CA . PHE A 1 208 ? 5.032 3.792 -20.829 1.00 86.31 208 PHE A CA 1
ATOM 1592 C C . PHE A 1 208 ? 4.410 2.468 -20.346 1.00 86.31 208 PHE A C 1
ATOM 1594 O O . PHE A 1 208 ? 3.242 2.204 -20.633 1.00 86.31 208 PHE A O 1
ATOM 1601 N N . ASN A 1 209 ? 5.153 1.642 -19.605 1.00 93.19 209 ASN A N 1
ATOM 1602 C CA . ASN A 1 209 ? 4.664 0.348 -19.114 1.00 93.19 209 ASN A CA 1
ATOM 1603 C C . ASN A 1 209 ? 5.026 0.075 -17.650 1.00 93.19 209 ASN A C 1
ATOM 1605 O O . ASN A 1 209 ? 5.355 -1.049 -17.292 1.00 93.19 209 ASN A O 1
ATOM 1609 N N . THR A 1 210 ? 4.978 1.104 -16.807 1.00 97.44 210 THR A N 1
ATOM 1610 C CA . THR A 1 210 ? 5.160 0.968 -15.357 1.00 97.44 210 THR A CA 1
ATOM 1611 C C . THR A 1 210 ? 3.848 0.535 -14.691 1.00 97.44 210 THR A C 1
ATOM 1613 O O . THR A 1 210 ? 2.828 1.207 -14.878 1.00 97.44 210 THR A O 1
ATOM 1616 N N . ARG A 1 211 ? 3.854 -0.565 -13.919 1.00 98.25 211 ARG A N 1
ATOM 1617 C CA . ARG A 1 211 ? 2.637 -1.178 -13.350 1.00 98.25 211 ARG A CA 1
ATOM 1618 C C . ARG A 1 211 ? 2.720 -1.497 -11.854 1.00 98.25 211 ARG A C 1
ATOM 1620 O O . ARG A 1 211 ? 3.725 -2.032 -11.378 1.00 98.25 211 ARG A O 1
ATOM 1627 N N . MET A 1 212 ? 1.611 -1.279 -11.146 1.00 98.56 212 MET A N 1
ATOM 1628 C CA . MET A 1 212 ? 1.404 -1.723 -9.759 1.00 98.56 212 MET A CA 1
ATOM 1629 C C . MET A 1 212 ? 0.521 -2.963 -9.709 1.00 98.56 212 MET A C 1
ATOM 1631 O O . MET A 1 212 ? -0.353 -3.139 -10.558 1.00 98.56 212 MET A O 1
ATOM 1635 N N . PHE A 1 213 ? 0.707 -3.798 -8.688 1.00 98.75 213 PHE A N 1
ATOM 1636 C CA . PHE A 1 213 ? -0.279 -4.819 -8.354 1.00 98.75 213 PHE A CA 1
ATOM 1637 C C . PHE A 1 213 ? -1.563 -4.195 -7.812 1.00 98.75 213 PHE A C 1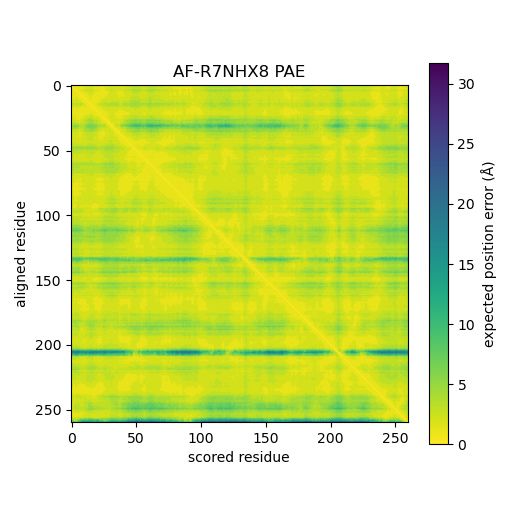
ATOM 1639 O O . PHE A 1 213 ? -1.543 -3.163 -7.132 1.00 98.75 213 PHE A O 1
ATOM 1646 N N . LEU A 1 214 ? -2.670 -4.884 -8.054 1.00 98.50 214 LEU A N 1
ATOM 1647 C CA . LEU A 1 214 ? -3.988 -4.536 -7.549 1.00 98.50 214 LEU A CA 1
ATOM 1648 C C . LEU A 1 214 ? -4.824 -5.799 -7.299 1.00 98.50 214 LEU A C 1
ATOM 1650 O O . LEU A 1 214 ? -4.526 -6.878 -7.822 1.00 98.50 214 LEU A O 1
ATOM 1654 N N . ILE A 1 215 ? -5.874 -5.658 -6.493 1.00 97.94 215 ILE A N 1
ATOM 1655 C CA . ILE A 1 215 ? -6.995 -6.604 -6.502 1.00 97.94 215 ILE A CA 1
ATOM 1656 C C . ILE A 1 215 ? -7.909 -6.177 -7.640 1.00 97.94 215 ILE A C 1
ATOM 1658 O O . ILE A 1 215 ? -8.305 -5.017 -7.667 1.00 97.94 215 ILE A O 1
ATOM 1662 N N . ASP A 1 216 ? -8.246 -7.083 -8.548 1.00 97.44 216 ASP A N 1
ATOM 1663 C CA . ASP A 1 216 ? -9.193 -6.814 -9.630 1.00 97.44 216 ASP A CA 1
ATOM 1664 C C . ASP A 1 216 ? -10.644 -6.982 -9.156 1.00 97.44 216 ASP A C 1
ATOM 1666 O O . ASP A 1 216 ? -10.924 -7.784 -8.259 1.00 97.44 216 ASP A O 1
ATOM 1670 N N . SER A 1 217 ? -11.592 -6.292 -9.792 1.00 96.44 217 SER A N 1
ATOM 1671 C CA . SER A 1 217 ? -13.027 -6.489 -9.542 1.00 96.44 217 SER A CA 1
ATOM 1672 C C . SER A 1 217 ? -13.501 -7.921 -9.838 1.00 96.44 217 SER A C 1
ATOM 1674 O O . SER A 1 217 ? -14.513 -8.363 -9.287 1.00 96.44 217 SER A O 1
ATOM 1676 N N . ASN A 1 218 ? -12.734 -8.694 -10.615 1.00 95.31 218 ASN A N 1
ATOM 1677 C CA . ASN A 1 218 ? -12.936 -10.126 -10.834 1.00 95.31 218 ASN A CA 1
ATOM 1678 C C . ASN A 1 218 ? -12.317 -11.035 -9.747 1.00 95.31 218 ASN A C 1
ATOM 1680 O O . ASN A 1 218 ? -12.416 -12.260 -9.814 1.00 95.31 218 ASN A O 1
ATOM 1684 N N . GLY A 1 219 ? -11.684 -10.457 -8.724 1.00 94.81 219 GLY A N 1
ATOM 1685 C CA . GLY A 1 219 ? -11.175 -11.179 -7.556 1.00 94.81 219 GLY A CA 1
ATOM 1686 C C . GLY A 1 219 ? -9.853 -11.921 -7.768 1.00 94.81 219 GLY A C 1
ATOM 1687 O O . GLY A 1 219 ? -9.435 -12.698 -6.911 1.00 94.81 219 GLY A O 1
ATOM 1688 N N . TRP A 1 220 ? -9.165 -11.697 -8.886 1.00 96.50 220 TRP A N 1
ATOM 1689 C CA . TRP A 1 220 ? -7.789 -12.160 -9.062 1.00 96.50 220 TRP A CA 1
ATOM 1690 C C . TRP A 1 220 ? -6.781 -11.098 -8.602 1.00 96.50 220 TRP A C 1
ATOM 1692 O O . TRP A 1 220 ? -7.090 -9.907 -8.491 1.00 96.50 220 TRP A O 1
ATOM 1702 N N . LEU A 1 221 ? -5.539 -11.526 -8.378 1.00 97.88 221 LEU A N 1
ATOM 1703 C CA . LEU A 1 221 ? -4.401 -10.609 -8.319 1.00 97.88 221 LEU A CA 1
ATOM 1704 C C . LEU A 1 221 ? -4.056 -10.198 -9.760 1.00 97.88 221 LEU A C 1
ATOM 1706 O O . LEU A 1 221 ? -3.854 -11.071 -10.604 1.00 97.88 221 LEU A O 1
ATOM 1710 N N . SER A 1 222 ? -3.993 -8.897 -10.038 1.00 97.50 222 SER A N 1
ATOM 1711 C CA . SER A 1 222 ? -3.643 -8.349 -11.360 1.00 97.50 222 SER A CA 1
ATOM 1712 C C . SER A 1 222 ? -2.582 -7.264 -11.233 1.00 97.50 222 SER A C 1
ATOM 1714 O O . SER A 1 222 ? -2.176 -6.900 -10.127 1.00 97.50 222 SER A O 1
ATOM 1716 N N . SER A 1 223 ? -2.151 -6.710 -12.362 1.00 97.69 223 SER A N 1
ATOM 1717 C CA . SER A 1 223 ? -1.400 -5.463 -12.389 1.00 97.69 223 SER A CA 1
ATOM 1718 C C . SER A 1 223 ? -1.887 -4.527 -13.479 1.00 97.69 223 SER A C 1
ATOM 1720 O O . SER A 1 223 ? -2.323 -4.951 -14.551 1.00 97.69 223 SER A O 1
ATOM 1722 N N . ASP A 1 224 ? -1.775 -3.231 -13.214 1.00 98.12 224 ASP A N 1
ATOM 1723 C CA . ASP A 1 224 ? -2.178 -2.212 -14.170 1.00 98.12 224 ASP A CA 1
ATOM 1724 C C . ASP A 1 224 ? -1.284 -0.978 -14.115 1.00 98.12 224 ASP A C 1
ATOM 1726 O O . ASP A 1 224 ? -0.486 -0.806 -13.188 1.00 98.12 224 ASP A O 1
ATOM 1730 N N . TYR A 1 225 ? -1.382 -0.151 -15.152 1.00 98.12 225 TYR A N 1
ATOM 1731 C CA . TYR A 1 225 ? -0.568 1.037 -15.321 1.00 98.12 225 TYR A CA 1
ATOM 1732 C C . TYR A 1 225 ? -0.790 2.021 -14.183 1.00 98.12 225 TYR A C 1
ATOM 1734 O O . TYR A 1 225 ? -1.929 2.327 -13.839 1.00 98.12 225 TYR A O 1
ATOM 1742 N N . VAL A 1 226 ? 0.301 2.568 -13.652 1.00 98.50 226 VAL A N 1
ATOM 1743 C CA . VAL A 1 226 ? 0.260 3.473 -12.491 1.00 98.50 226 VAL A CA 1
ATOM 1744 C C . VAL A 1 226 ? -0.597 4.729 -12.701 1.00 98.50 226 VAL A C 1
ATOM 1746 O O . VAL A 1 226 ? -1.042 5.310 -11.717 1.00 98.50 226 VAL A O 1
ATOM 1749 N N . ASP A 1 227 ? -0.855 5.111 -13.956 1.00 98.19 227 ASP A N 1
ATOM 1750 C CA . ASP A 1 227 ? -1.686 6.248 -14.374 1.00 98.19 227 ASP A CA 1
ATOM 1751 C C . ASP A 1 227 ? -3.167 5.890 -14.623 1.00 98.19 227 ASP A C 1
ATOM 1753 O O . ASP A 1 227 ? -3.947 6.736 -15.060 1.00 98.19 227 ASP A O 1
ATOM 1757 N N . SER A 1 228 ? -3.576 4.650 -14.338 1.00 98.50 228 SER A N 1
ATOM 1758 C CA . SER A 1 228 ? -4.983 4.221 -14.363 1.00 98.50 228 SER A CA 1
ATOM 1759 C C . SER A 1 228 ? -5.706 4.621 -13.077 1.00 98.50 228 SER A C 1
ATOM 1761 O O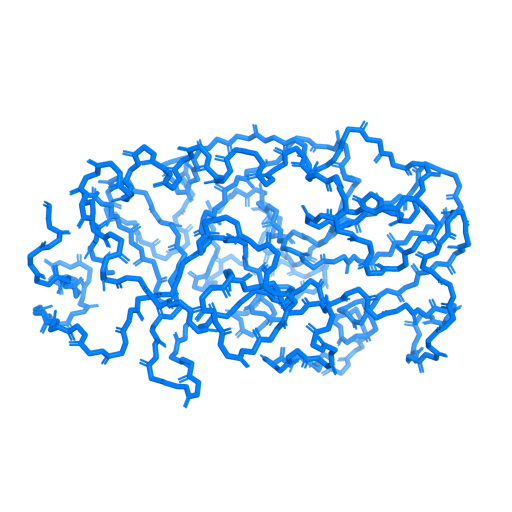 . SER A 1 228 ? -5.081 4.792 -12.037 1.00 98.50 228 SER A O 1
ATOM 1763 N N . ILE A 1 229 ? -7.028 4.783 -13.114 1.00 98.62 229 ILE A N 1
ATOM 1764 C CA . ILE A 1 229 ? -7.801 5.287 -11.968 1.00 98.62 229 ILE A CA 1
ATOM 1765 C C . ILE A 1 229 ? -8.499 4.127 -11.259 1.00 98.62 229 ILE A C 1
ATOM 1767 O O . ILE A 1 229 ? -9.520 3.644 -11.743 1.00 98.62 229 ILE A O 1
ATOM 1771 N N . TRP A 1 230 ? -8.005 3.733 -10.083 1.00 98.62 230 TRP A N 1
ATOM 1772 C CA . TRP A 1 230 ? -8.560 2.623 -9.293 1.00 98.62 230 TRP A CA 1
ATOM 1773 C C . TRP A 1 230 ? -8.801 2.999 -7.833 1.00 98.62 230 TRP A C 1
ATOM 1775 O O . TRP A 1 230 ? -8.371 4.056 -7.365 1.00 98.62 230 TRP A O 1
ATOM 1785 N N . GLY A 1 231 ? -9.541 2.142 -7.129 1.00 98.44 231 GLY A N 1
ATOM 1786 C CA . GLY A 1 231 ? -9.982 2.373 -5.763 1.00 98.44 231 GLY A CA 1
ATOM 1787 C C . GLY A 1 231 ? -8.841 2.370 -4.744 1.00 98.44 231 GLY A C 1
ATOM 1788 O O . GLY A 1 231 ? -7.825 1.685 -4.897 1.00 98.44 231 GLY A O 1
ATOM 1789 N N . ILE A 1 232 ? -9.030 3.133 -3.672 1.00 98.75 232 ILE A N 1
ATOM 1790 C CA . ILE A 1 232 ? -8.054 3.312 -2.594 1.00 98.75 232 ILE A CA 1
ATOM 1791 C C . ILE A 1 232 ? -8.617 2.713 -1.310 1.00 98.75 232 ILE A C 1
ATOM 1793 O O . ILE A 1 232 ? -9.688 3.107 -0.842 1.00 98.75 232 ILE A O 1
ATOM 1797 N N . ARG A 1 233 ? -7.869 1.793 -0.697 1.00 98.38 233 ARG A N 1
ATOM 1798 C CA . ARG A 1 233 ? -8.216 1.211 0.603 1.00 98.38 233 ARG A CA 1
ATOM 1799 C C . ARG A 1 233 ? -7.094 1.460 1.609 1.00 98.38 233 ARG A C 1
ATOM 1801 O O . ARG A 1 233 ? -6.085 0.755 1.556 1.00 98.38 233 ARG A O 1
ATOM 1808 N N . PRO A 1 234 ? -7.261 2.439 2.518 1.00 98.81 234 PRO A N 1
ATOM 1809 C CA . PRO A 1 234 ? -6.323 2.695 3.600 1.00 98.81 234 PRO A CA 1
ATOM 1810 C C . PRO A 1 234 ? -5.945 1.436 4.367 1.00 98.81 234 PRO A C 1
ATOM 1812 O O . PRO A 1 234 ? -6.814 0.652 4.753 1.00 98.81 234 PRO A O 1
ATOM 1815 N N . VAL A 1 235 ? -4.656 1.287 4.648 1.00 98.94 235 VAL A N 1
ATOM 1816 C CA . VAL A 1 235 ? -4.137 0.324 5.615 1.00 98.94 235 VAL A CA 1
ATOM 1817 C C . VAL A 1 235 ? -3.425 1.081 6.723 1.00 98.94 235 VAL A C 1
ATOM 1819 O O . VAL A 1 235 ? -2.598 1.953 6.462 1.00 98.94 235 VAL A O 1
ATOM 1822 N N . ILE A 1 236 ? -3.741 0.722 7.963 1.00 98.81 236 ILE A N 1
ATOM 1823 C CA . ILE A 1 236 ? -3.109 1.244 9.177 1.00 98.81 236 ILE A CA 1
ATOM 1824 C C . ILE A 1 236 ? -2.759 0.082 10.109 1.00 98.81 236 ILE A C 1
ATOM 1826 O O . ILE A 1 236 ? -3.233 -1.044 9.937 1.00 98.81 236 ILE A O 1
ATOM 1830 N N . ASN A 1 237 ? -1.907 0.344 11.095 1.00 98.62 237 ASN A N 1
ATOM 1831 C CA . ASN A 1 237 ? -1.550 -0.634 12.117 1.00 98.62 237 ASN A CA 1
ATOM 1832 C C . ASN A 1 237 ? -1.986 -0.096 13.483 1.00 98.62 237 ASN A C 1
ATOM 1834 O O . ASN A 1 237 ? -1.427 0.890 13.951 1.00 98.62 237 ASN A O 1
ATOM 1838 N N . ILE A 1 238 ? -2.960 -0.729 14.130 1.00 98.56 238 ILE A N 1
ATOM 1839 C CA . ILE A 1 238 ? -3.371 -0.385 15.496 1.00 98.56 238 ILE A CA 1
ATOM 1840 C C . ILE A 1 238 ? -2.246 -0.755 16.467 1.00 98.56 238 ILE A C 1
ATOM 1842 O O . ILE A 1 238 ? -1.643 -1.821 16.326 1.00 98.56 238 ILE A O 1
ATOM 1846 N N . ALA A 1 239 ? -1.941 0.125 17.419 1.00 97.94 239 ALA A N 1
ATOM 1847 C CA . ALA A 1 239 ? -0.902 -0.093 18.422 1.00 97.94 239 ALA A CA 1
ATOM 1848 C C . ALA A 1 239 ? -1.171 -1.364 19.251 1.00 97.94 239 ALA A C 1
ATOM 1850 O O . ALA A 1 239 ? -2.310 -1.791 19.421 1.00 97.94 239 ALA A O 1
ATOM 1851 N N . SER A 1 240 ? -0.109 -2.009 19.730 1.00 97.12 240 SER A N 1
ATOM 1852 C CA . SER A 1 240 ? -0.190 -3.310 20.412 1.00 97.12 240 SER A CA 1
ATOM 1853 C C . SER A 1 240 ? -0.781 -3.241 21.822 1.00 97.12 240 SER A C 1
ATOM 1855 O O . SER A 1 240 ? -1.156 -4.265 22.380 1.00 97.12 240 SER A O 1
ATOM 1857 N N . ASP A 1 241 ? -0.802 -2.053 22.419 1.00 95.88 241 ASP A N 1
ATOM 1858 C CA . ASP A 1 241 ? -1.207 -1.774 23.797 1.00 95.88 241 ASP A CA 1
ATOM 1859 C C . ASP A 1 241 ? -2.619 -1.177 23.902 1.00 95.88 241 ASP A C 1
ATOM 1861 O O . ASP A 1 241 ? -3.031 -0.746 24.979 1.00 95.88 241 ASP A O 1
ATOM 1865 N N . VAL A 1 242 ? -3.383 -1.163 22.804 1.00 96.44 242 VAL A N 1
ATOM 1866 C CA . VAL A 1 242 ? -4.786 -0.747 22.853 1.00 96.44 242 VAL A CA 1
ATOM 1867 C C . VAL A 1 242 ? -5.652 -1.793 23.554 1.00 96.44 242 VAL A C 1
ATOM 1869 O O . VAL A 1 242 ? -5.449 -3.001 23.409 1.00 96.44 242 VAL A O 1
ATOM 1872 N N . THR A 1 243 ? -6.689 -1.328 24.244 1.00 96.56 243 THR A N 1
ATOM 1873 C CA . THR A 1 243 ? -7.756 -2.197 24.744 1.00 96.56 243 THR A CA 1
ATOM 1874 C C . THR A 1 243 ? -8.795 -2.419 23.652 1.00 96.56 243 THR A C 1
ATOM 1876 O O . THR A 1 243 ? -9.236 -1.468 22.998 1.00 96.56 243 THR A O 1
ATOM 1879 N N . LEU A 1 244 ? -9.190 -3.679 23.466 1.00 96.50 244 LEU A N 1
ATOM 1880 C CA . LEU A 1 244 ? -10.276 -4.067 22.575 1.00 96.50 244 LEU A CA 1
ATOM 1881 C C . LEU A 1 244 ? -11.459 -4.607 23.376 1.00 96.50 244 LEU A C 1
ATOM 1883 O O . LEU A 1 244 ? -11.276 -5.409 24.292 1.00 96.50 244 LEU A O 1
ATOM 1887 N N . SER A 1 245 ? -12.663 -4.232 22.961 1.00 96.50 245 SER A N 1
ATOM 1888 C CA . SER A 1 245 ? -13.923 -4.836 23.401 1.00 96.50 245 SER A CA 1
ATOM 1889 C C . SER A 1 245 ? -14.653 -5.488 22.220 1.00 96.50 245 SER A C 1
ATOM 1891 O O . SER A 1 245 ? -14.191 -5.406 21.079 1.00 96.50 245 SER A O 1
ATOM 1893 N N . GLY A 1 246 ? -15.767 -6.175 22.486 1.00 94.81 246 GLY A N 1
ATOM 1894 C CA . GLY A 1 246 ? -16.517 -6.946 21.487 1.00 94.81 246 GLY A CA 1
ATOM 1895 C C . GLY A 1 246 ? -15.927 -8.334 21.205 1.00 94.81 246 GLY A C 1
ATOM 1896 O O . GLY A 1 246 ? -14.816 -8.673 21.619 1.00 94.81 246 GLY A O 1
ATOM 1897 N N . THR A 1 247 ? -16.690 -9.168 20.503 1.00 94.69 247 THR A N 1
ATOM 1898 C CA . THR A 1 247 ? -16.337 -10.575 20.220 1.00 94.69 247 THR A CA 1
ATOM 1899 C C . THR A 1 247 ? -15.674 -10.793 18.861 1.00 94.69 247 THR A C 1
ATOM 1901 O O . THR A 1 247 ? -15.171 -11.883 18.592 1.00 94.69 247 THR A O 1
ATOM 1904 N N . GLY A 1 248 ? -15.654 -9.775 17.996 1.00 90.56 248 GLY A N 1
ATOM 1905 C CA . GLY A 1 248 ? -15.071 -9.857 16.655 1.00 90.56 248 GLY A CA 1
ATOM 1906 C C . GLY A 1 248 ? -16.018 -10.400 15.582 1.00 90.56 248 GLY A C 1
ATOM 1907 O O . GLY A 1 248 ? -15.590 -10.609 14.447 1.00 90.56 248 GLY A O 1
ATOM 1908 N N . THR A 1 249 ? -17.296 -10.609 15.904 1.00 90.00 249 THR A N 1
ATOM 1909 C CA . THR A 1 249 ? -18.310 -11.043 14.932 1.00 90.00 249 THR A CA 1
ATOM 1910 C C . THR A 1 249 ? -18.825 -9.866 14.098 1.00 90.00 249 THR A C 1
ATOM 1912 O O . THR A 1 249 ? -18.594 -8.708 14.429 1.00 90.00 249 THR A O 1
ATOM 1915 N N . ALA A 1 250 ? -19.551 -10.130 13.007 1.00 85.25 250 ALA A N 1
ATOM 1916 C CA . ALA A 1 250 ? -20.139 -9.057 12.196 1.00 85.25 250 ALA A CA 1
ATOM 1917 C C . ALA A 1 250 ? -21.147 -8.191 12.984 1.00 85.25 250 ALA A C 1
ATOM 1919 O O . ALA A 1 250 ? -21.216 -6.984 12.769 1.00 85.25 250 ALA A O 1
ATOM 1920 N N . ASN A 1 251 ? -21.886 -8.801 13.920 1.00 90.12 251 ASN A N 1
ATOM 1921 C CA . ASN A 1 251 ? -22.884 -8.116 14.749 1.00 90.12 251 ASN A CA 1
ATOM 1922 C C . ASN A 1 251 ? -22.291 -7.506 16.028 1.00 90.12 251 ASN A C 1
ATOM 1924 O O . ASN A 1 251 ? -22.910 -6.638 16.634 1.00 90.12 251 ASN A O 1
ATOM 1928 N N . ASP A 1 252 ? -21.105 -7.958 16.430 1.00 93.88 252 ASP A N 1
ATOM 1929 C CA . ASP A 1 252 ? -20.373 -7.478 17.599 1.00 93.88 252 ASP A CA 1
ATOM 1930 C C . ASP A 1 252 ? -18.866 -7.434 17.274 1.00 93.88 252 ASP A C 1
ATOM 1932 O O . ASP A 1 252 ? -18.096 -8.315 17.681 1.00 93.88 252 ASP A O 1
ATOM 1936 N N . PRO A 1 253 ? -18.441 -6.479 16.424 1.00 94.62 253 PRO A N 1
ATOM 1937 C CA . PRO A 1 253 ? -17.063 -6.397 15.961 1.00 94.62 253 PRO A CA 1
ATOM 1938 C C . PRO A 1 253 ? -16.140 -5.947 17.088 1.00 94.62 253 PRO A C 1
ATOM 1940 O O . PRO A 1 253 ? -16.564 -5.250 18.000 1.00 94.62 253 PRO A O 1
ATOM 1943 N N . TYR A 1 254 ? -14.845 -6.253 16.971 1.00 97.12 254 TYR A N 1
ATOM 1944 C CA . TYR A 1 254 ? -13.858 -5.652 17.866 1.00 97.12 254 TYR A CA 1
ATOM 1945 C C . TYR A 1 254 ? -13.904 -4.128 17.783 1.00 97.12 254 TYR A C 1
ATOM 1947 O O . TYR A 1 254 ? -13.878 -3.598 16.670 1.00 97.12 254 TYR A O 1
ATOM 1955 N N . ILE A 1 255 ? -13.922 -3.449 18.923 1.00 97.06 255 ILE A N 1
ATOM 1956 C CA . ILE A 1 255 ? -13.925 -1.986 19.040 1.00 97.06 255 ILE A CA 1
ATOM 1957 C C . ILE A 1 255 ? -12.647 -1.562 19.758 1.00 97.06 255 ILE A C 1
ATOM 1959 O O . ILE A 1 255 ? -12.290 -2.148 20.778 1.00 97.06 255 ILE A O 1
ATOM 1963 N N . VAL A 1 256 ? -11.957 -0.552 19.228 1.00 97.06 256 VAL A N 1
ATOM 1964 C CA . VAL A 1 256 ? -10.828 0.082 19.922 1.00 97.06 256 VAL A CA 1
ATOM 1965 C C . VAL A 1 256 ? -11.380 1.071 20.944 1.00 97.06 256 VAL A C 1
ATOM 1967 O O . VAL A 1 256 ? -12.005 2.067 20.576 1.00 97.06 256 VAL A O 1
ATOM 1970 N N . GLU A 1 257 ? -11.163 0.806 22.231 1.00 95.31 257 GLU A N 1
ATOM 1971 C CA . GLU A 1 257 ? -11.727 1.644 23.290 1.00 95.31 257 GLU A CA 1
ATOM 1972 C C . GLU A 1 257 ? -11.164 3.074 23.263 1.00 95.31 257 GLU A C 1
ATOM 1974 O O . GLU A 1 257 ? -9.961 3.305 23.087 1.00 95.31 257 GLU A O 1
ATOM 1979 N N . GLY A 1 258 ? -12.056 4.051 23.453 1.00 90.81 258 GLY A N 1
ATOM 1980 C CA . GLY A 1 258 ? -11.719 5.474 23.379 1.00 90.81 258 GLY A CA 1
ATOM 1981 C C . GLY A 1 258 ? -11.452 5.983 21.958 1.00 90.81 258 GLY A C 1
ATOM 1982 O O . GLY A 1 258 ? -10.866 7.053 21.815 1.00 90.81 258 GLY A O 1
ATOM 1983 N N . ALA A 1 259 ? -11.847 5.229 20.926 1.00 86.81 259 ALA A N 1
ATOM 1984 C CA . ALA A 1 259 ? -11.684 5.594 19.520 1.00 86.81 259 ALA A CA 1
ATOM 1985 C C . ALA A 1 259 ? -12.952 5.344 18.681 1.00 86.81 259 ALA A C 1
ATOM 1987 O O . ALA A 1 259 ? -12.887 4.777 17.584 1.00 86.81 259 ALA A O 1
ATOM 1988 N N . GLU A 1 260 ? -14.099 5.760 19.221 1.00 76.38 260 GLU A N 1
ATOM 1989 C CA . GLU A 1 260 ? -15.400 5.807 18.534 1.00 76.38 260 GLU A CA 1
ATOM 1990 C C . GLU A 1 260 ? -15.688 7.202 17.979 1.00 76.38 260 GLU A C 1
ATOM 1992 O O . GLU A 1 260 ? -15.334 8.192 18.666 1.00 76.38 260 GLU A O 1
#

Secondary structure (DSSP, 8-state):
-EETTEEEEEEEE-TTS-EEEEEEESS---TT---GGGSS-EE-S-S--SSGGGGSSEEBTTBTT--SEE-HHHHHHHHHHIIIIITTTGGGGB-SS--EE----EES-TTS--S---STT--EEEHHHHHHHSTT-----S-S-GGGEE-BTT-SSS---BSSS-B---HHHHHHHT-BBTB---SSTT--SS-EEEEEEEEE-STT-EEEEEE-TTSSEEEEETTS-EE---EEEE-TT--EES-SSSSS--EETT--

Nearest PDB structures (foldseek):
  2h2r-assembly1_B  TM=5.418E-01  e=5.436E-01  Homo sapiens
  4j6l-assembly6_F  TM=5.669E-01  e=8.463E-01  Homo sapiens
  6xfq-assembly1_B  TM=7.724E-01  e=3.193E+00  Deinagkistrodon acutus
  1bv4-assembly1_D  TM=5.691E-01  e=2.051E+00  Rattus norvegicus

Foldseek 3Di:
DDFLQFDWDFLDQDPQQWTKIKGQANAFDDQLAADPRGFPFKAFQAQFQFKLQSLACAGDAPDLLHHPGHGPLNVVFVVCCCVRAVVVPNLVQFDQAQFAALQSQWDLDQQDGDSDDSHGQRWTFGPLSNQAVDPVNHADPDRPDLSRGDGDLPYPTRNNRDPGQKDFAASSSLVVQPAHAPDADSRGRPQHLFWEFGSYWGIHHGGQRTWGWTQHSRRHIYIDGSNDMGGYMMMTIGDSPFDWDFDCDSVTRIDGPPGD

Mean predicted aligned error: 2.96 Å

Sequence (260 aa):
MKFAGYYWRIIRINGDGSIRIIYDGTSAHANGESSDDRQIGNTVYNNLRNDNAYVGYMYTSGQVHGLETDSTIKGVLDDWYTTNIANKGYGDKISKEAGFCGDREPSTSSSSSNGAGGTGTIATYYGGYIRLVNDRKEPILKCNSSADLYTVSGSNKGNKALTNPIGLITADEIGMSGAVWNINNYNYFLYTGNTVWSISPSYSEGWFNTRMFLIDSNGWLSSDYVDSIWGIRPVINIASDVTLSGTGTANDPYIVEGAE

Solvent-accessible surface area (backbone atoms only — not comparable to full-atom values): 13031 Å² total; per-residue (Å²): 60,39,49,61,70,29,27,32,45,77,79,46,72,45,99,80,55,24,38,32,30,34,47,36,20,79,52,90,73,64,80,45,45,62,51,78,58,42,34,85,48,67,44,32,47,12,93,52,26,56,31,37,25,42,50,32,65,33,19,29,84,78,29,63,70,23,71,85,38,76,17,54,43,46,52,55,50,48,54,49,42,42,63,53,32,46,74,69,67,46,55,83,52,40,27,52,61,67,58,39,47,34,48,65,49,21,2,69,40,74,79,44,87,70,73,35,57,28,32,45,46,45,47,19,26,15,48,49,32,38,29,45,66,44,94,82,53,60,66,62,93,72,66,92,44,50,70,37,17,43,12,18,64,89,26,92,50,49,51,30,75,33,89,54,66,64,44,42,48,37,49,31,58,46,39,73,46,58,28,36,59,86,37,78,33,61,83,28,78,78,37,32,54,49,42,29,55,34,37,16,25,26,37,22,58,40,77,66,36,20,21,26,21,25,41,34,47,64,20,14,33,45,68,46,54,20,57,46,77,34,27,39,40,55,22,43,31,36,30,58,84,64,58,73,45,69,83,58,41,93,93,37,36,28,32,43,69,97,30,109